Protein AF-A0AAW1Q8E4-F1 (afdb_monomer_lite)

Structure (mmCIF, N/CA/C/O backbone):
data_AF-A0AAW1Q8E4-F1
#
_entry.id   AF-A0AAW1Q8E4-F1
#
loop_
_atom_site.group_PDB
_atom_site.id
_atom_site.type_symbol
_atom_site.label_atom_id
_atom_site.label_alt_id
_atom_site.label_comp_id
_atom_site.label_asym_id
_atom_site.label_entity_id
_atom_site.label_seq_id
_atom_site.pdbx_PDB_ins_code
_atom_site.Cartn_x
_atom_site.Cartn_y
_atom_site.Cartn_z
_atom_site.occupancy
_atom_site.B_iso_or_equiv
_atom_site.auth_seq_id
_atom_site.auth_comp_id
_atom_site.auth_asym_id
_atom_site.auth_atom_id
_atom_site.pdbx_PDB_model_num
ATOM 1 N N . MET A 1 1 ? 17.874 9.987 -33.930 1.00 49.97 1 MET A N 1
ATOM 2 C CA . MET A 1 1 ? 18.501 8.706 -33.525 1.00 49.97 1 MET A CA 1
ATOM 3 C C . MET A 1 1 ? 17.747 7.969 -32.407 1.00 49.97 1 MET A C 1
ATOM 5 O O . MET A 1 1 ? 18.091 6.835 -32.131 1.00 49.97 1 MET A O 1
ATOM 9 N N . THR A 1 2 ? 16.708 8.539 -31.783 1.00 54.56 2 THR A N 1
ATOM 10 C CA . THR A 1 2 ? 15.906 7.876 -30.729 1.00 54.56 2 THR A CA 1
ATOM 11 C C . THR A 1 2 ? 14.817 6.932 -31.257 1.00 54.56 2 THR A C 1
ATOM 13 O O . THR A 1 2 ? 14.534 5.929 -30.612 1.00 54.56 2 THR A O 1
ATOM 16 N N . ALA A 1 3 ? 14.254 7.206 -32.441 1.00 58.75 3 ALA A N 1
ATOM 17 C CA . ALA A 1 3 ? 13.193 6.387 -33.045 1.00 58.75 3 ALA A CA 1
ATOM 18 C C . ALA A 1 3 ? 13.637 4.945 -33.375 1.00 58.75 3 ALA A C 1
ATOM 20 O O . ALA A 1 3 ? 12.853 4.012 -33.237 1.00 58.75 3 ALA A O 1
ATOM 21 N N . ASP A 1 4 ? 14.908 4.767 -33.738 1.00 76.44 4 ASP A N 1
ATOM 22 C CA . ASP A 1 4 ? 15.492 3.470 -34.103 1.00 76.44 4 ASP A CA 1
ATOM 23 C C . ASP A 1 4 ? 15.618 2.539 -32.879 1.00 76.44 4 ASP A C 1
ATOM 25 O O . ASP A 1 4 ? 15.280 1.358 -32.919 1.00 76.44 4 ASP A O 1
ATOM 29 N N . LEU A 1 5 ? 15.984 3.104 -31.720 1.00 70.00 5 LEU A N 1
ATOM 30 C CA . LEU A 1 5 ? 16.129 2.353 -30.470 1.00 70.00 5 LEU A CA 1
ATOM 31 C C . LEU A 1 5 ? 14.780 1.874 -29.906 1.00 70.00 5 LEU A C 1
ATOM 33 O O . LEU A 1 5 ? 14.696 0.796 -29.321 1.00 70.00 5 LEU A O 1
ATOM 37 N N . GLU A 1 6 ? 13.723 2.677 -30.045 1.00 73.81 6 GLU A N 1
ATOM 38 C CA . GLU A 1 6 ? 12.373 2.275 -29.633 1.00 73.81 6 GLU A CA 1
ATOM 39 C C . GLU A 1 6 ? 11.805 1.178 -30.531 1.00 73.81 6 GLU A C 1
ATOM 41 O O . GLU A 1 6 ? 11.141 0.267 -30.035 1.00 73.81 6 GLU A O 1
ATOM 46 N N . GLN A 1 7 ? 12.092 1.237 -31.832 1.00 81.06 7 GLN A N 1
ATOM 47 C CA . GLN A 1 7 ? 11.681 0.207 -32.775 1.00 81.06 7 GLN A CA 1
ATOM 48 C C . GLN A 1 7 ? 12.380 -1.128 -32.482 1.00 81.06 7 GLN A C 1
ATOM 50 O O . GLN A 1 7 ? 11.700 -2.139 -32.309 1.00 81.06 7 GLN A O 1
ATOM 55 N N . LEU A 1 8 ? 13.700 -1.109 -32.277 1.00 80.94 8 LEU A N 1
ATOM 56 C CA . LEU A 1 8 ? 14.484 -2.277 -31.855 1.00 80.94 8 LEU A CA 1
ATOM 57 C C . LEU A 1 8 ? 13.964 -2.902 -30.550 1.00 80.94 8 LEU A C 1
ATOM 59 O O . LEU A 1 8 ? 13.890 -4.124 -30.431 1.00 80.94 8 LEU A O 1
ATOM 63 N N . LYS A 1 9 ? 13.555 -2.081 -29.571 1.00 76.81 9 LYS A N 1
ATOM 64 C CA . LYS A 1 9 ? 12.947 -2.574 -28.323 1.00 76.81 9 LYS A CA 1
ATOM 65 C C . LYS A 1 9 ? 11.616 -3.282 -28.567 1.00 76.81 9 LYS A C 1
ATOM 67 O O . LYS A 1 9 ? 11.407 -4.354 -28.006 1.00 76.81 9 LYS A O 1
ATOM 72 N N . ARG A 1 10 ? 10.736 -2.716 -29.402 1.00 78.25 10 ARG A N 1
ATOM 73 C CA . ARG A 1 10 ? 9.435 -3.328 -29.731 1.00 78.25 10 ARG A CA 1
ATOM 74 C C . ARG A 1 10 ? 9.599 -4.636 -30.499 1.00 78.25 10 ARG A C 1
ATOM 76 O O . ARG A 1 10 ? 8.866 -5.582 -30.232 1.00 78.25 10 ARG A O 1
ATOM 83 N N . GLU A 1 11 ? 10.547 -4.700 -31.427 1.00 79.62 11 GLU A N 1
ATOM 84 C CA . GLU A 1 11 ? 10.828 -5.909 -32.209 1.00 79.62 11 GLU A CA 1
ATOM 85 C C . GLU A 1 11 ? 11.391 -7.028 -31.323 1.00 79.62 11 GLU A C 1
ATOM 87 O O . GLU A 1 11 ? 10.867 -8.143 -31.340 1.00 79.62 11 GLU A O 1
ATOM 92 N N . ALA A 1 12 ? 12.361 -6.712 -30.458 1.00 76.88 12 ALA A N 1
ATOM 93 C CA . ALA A 1 12 ? 12.883 -7.659 -29.473 1.00 76.88 12 ALA A CA 1
ATOM 94 C C . ALA A 1 12 ? 11.799 -8.125 -28.481 1.00 76.88 12 ALA A C 1
ATOM 96 O O . ALA A 1 12 ? 11.740 -9.301 -28.119 1.00 76.88 12 ALA A O 1
ATOM 97 N N . GLU A 1 13 ? 10.906 -7.225 -28.058 1.00 73.50 13 GLU A N 1
ATOM 98 C CA . GLU A 1 13 ? 9.781 -7.571 -27.188 1.00 73.50 13 GLU A CA 1
ATOM 99 C C . GLU A 1 13 ? 8.779 -8.504 -27.884 1.00 73.50 13 GLU A C 1
ATOM 101 O O . GLU A 1 13 ? 8.325 -9.481 -27.285 1.00 73.50 13 GLU A O 1
ATOM 106 N N . GLN A 1 14 ? 8.449 -8.244 -29.151 1.00 78.06 14 GLN A N 1
ATOM 107 C CA . GLN A 1 14 ? 7.583 -9.120 -29.941 1.00 78.06 14 GLN A CA 1
ATOM 108 C C . GLN A 1 14 ? 8.203 -10.502 -30.137 1.00 78.06 14 GLN A C 1
ATOM 110 O O . GLN A 1 14 ? 7.491 -11.500 -30.039 1.00 78.06 14 GLN A O 1
ATOM 115 N N . GLU A 1 15 ? 9.510 -10.575 -30.377 1.00 76.06 15 GLU A N 1
ATOM 116 C CA . GLU A 1 15 ? 10.227 -11.838 -30.528 1.00 76.06 15 GLU A CA 1
ATOM 117 C C . GLU A 1 15 ? 10.250 -12.646 -29.224 1.00 76.06 15 GLU A C 1
ATOM 119 O O . GLU A 1 15 ? 9.978 -13.844 -29.239 1.00 76.06 15 GLU A O 1
ATOM 124 N N . MET A 1 16 ? 10.449 -11.983 -28.082 1.00 69.00 16 MET A N 1
ATOM 125 C CA . MET A 1 16 ? 10.405 -12.596 -26.747 1.00 69.00 16 MET A CA 1
ATOM 126 C C . MET A 1 16 ? 8.991 -12.999 -26.298 1.00 69.00 16 MET A C 1
ATOM 128 O O . MET A 1 16 ? 8.838 -13.879 -25.449 1.00 69.00 16 MET A O 1
ATOM 132 N N . ARG A 1 17 ? 7.946 -12.367 -26.851 1.00 68.00 17 ARG A N 1
ATOM 133 C CA . ARG A 1 17 ? 6.537 -12.738 -26.632 1.00 68.00 17 ARG A CA 1
ATOM 134 C C . ARG A 1 17 ? 6.078 -13.914 -27.494 1.00 68.00 17 ARG A C 1
ATOM 136 O O . ARG A 1 17 ? 4.970 -14.400 -27.267 1.00 68.00 17 ARG A O 1
ATOM 143 N N . ARG A 1 18 ? 6.872 -14.364 -28.473 1.00 63.25 18 ARG A N 1
ATOM 144 C CA . ARG A 1 18 ? 6.521 -15.546 -29.270 1.00 63.25 18 ARG A CA 1
ATOM 145 C C . ARG A 1 18 ? 6.464 -16.773 -28.368 1.00 63.25 18 ARG A C 1
ATOM 147 O O . ARG A 1 18 ? 7.319 -16.972 -27.505 1.00 63.25 18 ARG A O 1
ATOM 154 N N . ASP A 1 19 ? 5.450 -17.604 -28.590 1.00 58.62 19 ASP A N 1
ATOM 155 C CA . ASP A 1 19 ? 5.379 -18.905 -27.942 1.00 58.62 19 ASP A CA 1
ATOM 156 C C . ASP A 1 19 ? 6.631 -19.711 -28.296 1.00 58.62 19 ASP A C 1
ATOM 158 O O . ASP A 1 19 ? 7.096 -19.700 -29.440 1.00 58.62 19 ASP A O 1
ATOM 162 N N . ALA A 1 20 ? 7.194 -20.393 -27.295 1.00 53.81 20 ALA A N 1
ATOM 163 C CA . ALA A 1 20 ? 8.329 -21.269 -27.531 1.00 53.81 20 ALA A CA 1
ATOM 164 C C . ALA A 1 20 ? 7.942 -22.281 -28.624 1.00 53.81 20 ALA A C 1
ATOM 166 O O . ALA A 1 20 ? 6.844 -22.846 -28.544 1.00 53.81 20 ALA A O 1
ATOM 167 N N . PRO A 1 21 ? 8.805 -22.524 -29.628 1.00 56.25 21 PRO A N 1
ATOM 168 C CA . PRO A 1 21 ? 8.525 -23.531 -30.642 1.00 56.25 21 PRO A CA 1
ATOM 169 C C . PRO A 1 21 ? 8.199 -24.855 -29.944 1.00 56.25 21 PRO A C 1
ATOM 171 O O . PRO A 1 21 ? 8.864 -25.210 -28.965 1.00 56.25 21 PRO A O 1
ATOM 174 N N . GLU A 1 22 ? 7.151 -25.553 -30.402 1.00 53.94 22 GLU A N 1
ATOM 175 C CA . GLU A 1 22 ? 6.708 -26.834 -29.832 1.00 53.94 22 GLU A CA 1
ATOM 176 C C . GLU A 1 22 ? 7.795 -27.907 -30.040 1.00 53.94 22 GLU A C 1
ATOM 178 O O . GLU A 1 22 ? 7.749 -28.722 -30.952 1.00 53.94 22 GLU A O 1
ATOM 183 N N . LEU A 1 23 ? 8.814 -27.884 -29.181 1.00 53.12 23 LEU A N 1
ATOM 184 C CA . LEU A 1 23 ? 9.950 -28.808 -29.178 1.00 53.12 23 LEU A CA 1
ATOM 185 C C . LEU A 1 23 ? 9.619 -30.133 -28.479 1.00 53.12 23 LEU A C 1
ATOM 187 O O . LEU A 1 23 ? 10.398 -31.079 -28.552 1.00 53.12 23 LEU A O 1
ATOM 191 N N . TYR A 1 24 ? 8.468 -30.210 -27.805 1.00 49.16 24 TYR A N 1
ATOM 192 C CA . TYR A 1 24 ? 8.012 -31.401 -27.099 1.00 49.16 24 TYR A CA 1
ATOM 193 C C . TYR A 1 24 ? 6.547 -31.691 -27.433 1.00 49.16 24 TYR A C 1
ATOM 195 O O . TYR A 1 24 ? 5.734 -30.764 -27.443 1.00 49.16 24 TYR A O 1
ATOM 203 N N . PRO A 1 25 ? 6.178 -32.966 -27.654 1.00 53.00 25 PRO A N 1
ATOM 204 C CA . PRO A 1 25 ? 4.790 -33.341 -27.875 1.00 53.00 25 PRO A CA 1
ATOM 205 C C . PRO A 1 25 ? 3.938 -32.911 -26.678 1.00 53.00 25 PRO A C 1
ATOM 207 O O . PRO A 1 25 ? 4.298 -33.157 -25.520 1.00 53.00 25 PRO A O 1
ATOM 210 N N . ARG A 1 26 ? 2.800 -32.261 -26.958 1.00 56.84 26 ARG A N 1
ATOM 211 C CA . ARG A 1 26 ? 1.821 -31.871 -25.937 1.00 56.84 26 ARG A CA 1
ATOM 212 C C . ARG A 1 26 ? 1.530 -33.063 -25.025 1.00 56.84 26 ARG A C 1
ATOM 214 O O . ARG A 1 26 ? 1.295 -34.176 -25.502 1.00 56.84 26 ARG A O 1
ATOM 221 N N . LYS A 1 27 ? 1.511 -32.832 -23.704 1.00 48.00 27 LYS A N 1
ATOM 222 C CA . LYS A 1 27 ? 0.928 -33.799 -22.758 1.00 48.00 27 LYS A CA 1
ATOM 223 C C . LYS A 1 27 ? -0.440 -34.193 -23.305 1.00 48.00 27 LYS A C 1
ATOM 225 O O . LYS A 1 27 ? -1.217 -33.303 -23.646 1.00 48.00 27 LYS A O 1
ATOM 230 N N . ARG A 1 28 ? -0.679 -35.507 -23.422 1.00 51.53 28 ARG A N 1
ATOM 231 C CA . ARG A 1 28 ? -1.909 -36.064 -24.000 1.00 51.53 28 ARG A CA 1
ATOM 232 C C . ARG A 1 28 ? -3.113 -35.272 -23.481 1.00 51.53 28 ARG A C 1
ATOM 234 O O . ARG A 1 28 ? -3.179 -35.063 -22.264 1.00 51.53 28 ARG A O 1
ATOM 241 N N . PRO A 1 29 ? -4.011 -34.809 -24.370 1.00 45.81 29 PRO A N 1
ATOM 242 C CA . PRO A 1 29 ? -5.202 -34.100 -23.944 1.00 45.81 29 PRO A CA 1
ATOM 243 C C . PRO A 1 29 ? -5.913 -34.960 -22.906 1.00 45.81 29 PRO A C 1
ATOM 245 O O . PRO A 1 29 ? -6.043 -36.176 -23.068 1.00 45.81 29 PRO A O 1
ATOM 248 N N . ARG A 1 30 ? -6.291 -34.329 -21.794 1.00 48.62 30 ARG A N 1
ATOM 249 C CA . ARG A 1 30 ? -7.108 -34.978 -20.775 1.00 48.62 30 ARG A CA 1
ATOM 250 C C . ARG A 1 30 ? -8.376 -35.441 -21.496 1.00 48.62 30 ARG A C 1
ATOM 252 O O . ARG A 1 30 ? -9.052 -34.619 -22.099 1.00 48.62 30 ARG A O 1
ATOM 259 N N . THR A 1 31 ? -8.656 -36.740 -21.482 1.00 47.25 31 THR A N 1
ATOM 260 C CA . THR A 1 31 ? -9.779 -37.389 -22.188 1.00 47.25 31 THR A CA 1
ATOM 261 C C . THR A 1 31 ? -11.162 -36.984 -21.669 1.00 47.25 31 THR A C 1
ATOM 263 O O . THR A 1 31 ? -12.160 -37.553 -22.098 1.00 47.25 31 THR A O 1
ATOM 266 N N . ASP A 1 32 ? -11.232 -35.997 -20.778 1.00 55.88 32 ASP A N 1
ATOM 267 C CA . ASP A 1 32 ? -12.469 -35.500 -20.199 1.00 55.88 32 ASP A CA 1
ATOM 268 C C . ASP A 1 32 ? -12.999 -34.345 -21.075 1.00 55.88 32 ASP A C 1
ATOM 270 O O . ASP A 1 32 ? -12.411 -33.257 -21.069 1.00 55.88 32 ASP A O 1
ATOM 274 N N . PRO A 1 33 ? -14.098 -34.534 -21.832 1.00 51.59 33 PRO A N 1
ATOM 275 C CA . PRO A 1 33 ? -14.650 -33.504 -22.722 1.00 51.59 33 PRO A CA 1
ATOM 276 C C . PRO A 1 33 ? -15.070 -32.222 -21.978 1.00 51.59 33 PRO A C 1
ATOM 278 O O . PRO A 1 33 ? -15.040 -31.133 -22.547 1.00 51.59 33 PRO A O 1
ATOM 281 N N . GLU A 1 34 ? -15.365 -32.326 -20.682 1.00 47.81 34 GLU A N 1
ATOM 282 C CA . GLU A 1 34 ? -15.675 -31.199 -19.792 1.00 47.81 34 GLU A CA 1
ATOM 283 C C . GLU A 1 34 ? -14.438 -30.331 -19.466 1.00 47.81 34 GLU A C 1
ATOM 285 O O . GLU A 1 34 ? -14.539 -29.116 -19.296 1.00 47.81 34 GLU A O 1
ATOM 290 N N . ALA A 1 35 ? -13.237 -30.926 -19.439 1.00 44.66 35 ALA A N 1
ATOM 291 C CA . ALA A 1 35 ? -11.983 -30.217 -19.168 1.00 44.66 35 ALA A CA 1
ATOM 292 C C . ALA A 1 35 ? -11.443 -29.467 -20.399 1.00 44.66 35 ALA A C 1
ATOM 294 O O . ALA A 1 35 ? -10.771 -28.446 -20.243 1.00 44.66 35 ALA A O 1
ATOM 295 N N . ALA A 1 36 ? -11.745 -29.958 -21.606 1.00 45.72 36 ALA A N 1
ATOM 296 C CA . ALA A 1 36 ? -11.347 -29.337 -22.869 1.00 45.72 36 ALA A CA 1
ATOM 297 C C . ALA A 1 36 ? -12.173 -28.076 -23.186 1.00 45.72 36 ALA A C 1
ATOM 299 O O . ALA A 1 36 ? -11.615 -27.075 -23.629 1.00 45.72 36 ALA A O 1
ATOM 300 N N . ALA A 1 37 ? -13.475 -28.072 -22.876 1.00 45.62 37 ALA A N 1
ATOM 301 C CA . ALA A 1 37 ? -14.337 -26.898 -23.058 1.00 45.62 37 ALA A CA 1
ATOM 302 C C . ALA A 1 37 ? -13.951 -25.719 -22.137 1.00 45.62 37 ALA A C 1
ATOM 304 O O . ALA A 1 37 ? -14.092 -24.556 -22.507 1.00 45.62 37 ALA A O 1
ATOM 305 N N . HIS A 1 38 ? -13.390 -26.006 -20.958 1.00 46.16 38 HIS A N 1
ATOM 306 C CA . HIS A 1 38 ? -12.895 -24.992 -20.022 1.00 46.16 38 HIS A CA 1
ATOM 307 C C . HIS A 1 38 ? -11.501 -24.440 -20.357 1.00 46.16 38 HIS A C 1
ATOM 309 O O . HIS A 1 38 ? -11.032 -23.528 -19.669 1.00 46.16 38 HIS A O 1
ATOM 315 N N . GLU A 1 39 ? -10.804 -24.963 -21.374 1.00 47.97 39 GLU A N 1
ATOM 316 C CA . GLU A 1 39 ? -9.497 -24.430 -21.763 1.00 47.97 39 GLU A CA 1
ATOM 317 C C . GLU A 1 39 ? -9.584 -23.083 -22.498 1.00 47.97 39 GLU A C 1
ATOM 319 O O . GLU A 1 39 ? -8.660 -22.271 -22.366 1.00 47.97 39 GLU A O 1
ATOM 324 N N . ASP A 1 40 ? -10.682 -22.843 -23.217 1.00 47.34 40 ASP A N 1
ATOM 325 C CA . ASP A 1 40 ? -10.831 -21.750 -24.189 1.00 47.34 40 ASP A CA 1
ATOM 326 C C . ASP A 1 40 ? -11.363 -20.442 -23.564 1.00 47.34 40 ASP A C 1
ATOM 328 O O . ASP A 1 40 ? -11.087 -19.343 -24.034 1.00 47.34 40 ASP A O 1
ATOM 332 N N . THR A 1 41 ? -12.031 -20.522 -22.408 1.00 51.56 41 THR A N 1
ATOM 333 C CA . THR A 1 41 ? -12.493 -19.347 -21.638 1.00 51.56 41 THR A CA 1
ATOM 334 C C . THR A 1 41 ? -11.455 -18.816 -20.644 1.00 51.56 41 THR A C 1
ATOM 336 O O . THR A 1 41 ? -11.770 -17.980 -19.794 1.00 51.56 41 THR A O 1
ATOM 339 N N . ARG A 1 42 ? -10.218 -19.332 -20.663 1.00 54.88 42 ARG A N 1
ATOM 340 C CA . ARG A 1 42 ? -9.191 -18.950 -19.681 1.00 54.88 42 ARG A CA 1
ATOM 341 C C . ARG A 1 42 ? -8.588 -17.593 -20.050 1.00 54.88 42 ARG A C 1
ATOM 343 O O . ARG A 1 42 ? -8.136 -17.433 -21.183 1.00 54.88 42 ARG A O 1
ATOM 350 N N . PRO A 1 43 ? -8.495 -16.634 -19.109 1.00 57.59 43 PRO A N 1
ATOM 351 C CA . PRO A 1 43 ? -7.790 -15.387 -19.371 1.00 57.59 43 PRO A CA 1
ATOM 352 C C . PRO A 1 43 ? -6.337 -15.700 -19.747 1.00 57.59 43 PRO A C 1
ATOM 354 O O . PRO A 1 43 ? -5.621 -16.375 -18.999 1.00 57.59 43 PRO A O 1
ATOM 357 N N . LYS A 1 44 ? -5.915 -15.241 -20.931 1.00 61.53 44 LYS A N 1
ATOM 358 C CA . LYS A 1 44 ? -4.528 -15.344 -21.394 1.00 61.53 44 LYS A CA 1
ATOM 359 C C . LYS A 1 44 ? -3.672 -14.423 -20.530 1.00 61.53 44 LYS A C 1
ATOM 361 O O . LYS A 1 44 ? -3.666 -13.212 -20.717 1.00 61.53 44 LYS A O 1
ATOM 366 N N . VAL A 1 45 ? -2.984 -14.998 -19.551 1.00 63.22 45 VAL A N 1
ATOM 367 C CA . VAL A 1 45 ? -2.037 -14.268 -18.703 1.00 63.22 45 VAL A CA 1
ATOM 368 C C . VAL A 1 45 ? -0.705 -14.211 -19.442 1.00 63.22 45 VAL A C 1
ATOM 370 O O . VAL A 1 45 ? -0.072 -15.249 -19.639 1.00 63.22 45 VAL A O 1
ATOM 373 N N . GLY A 1 46 ? -0.287 -13.015 -19.863 1.00 65.25 46 GLY A N 1
ATOM 374 C CA . GLY A 1 46 ? 1.057 -12.801 -20.396 1.00 65.25 46 GLY A CA 1
ATOM 375 C C . GLY A 1 46 ? 2.103 -13.208 -19.358 1.00 65.25 46 GLY A C 1
ATOM 376 O O . GLY A 1 46 ? 1.973 -12.883 -18.180 1.00 65.25 46 GLY A O 1
ATOM 377 N N . ARG A 1 47 ? 3.125 -13.963 -19.774 1.00 63.97 47 ARG A N 1
ATOM 378 C CA . ARG A 1 47 ? 4.153 -14.468 -18.849 1.00 63.97 47 ARG A CA 1
ATOM 379 C C . ARG A 1 47 ? 5.071 -13.358 -18.330 1.00 63.97 47 ARG A C 1
ATOM 381 O O . ARG A 1 47 ? 5.537 -13.443 -17.197 1.00 63.97 47 ARG A O 1
ATOM 388 N N . PHE A 1 48 ? 5.320 -12.346 -19.157 1.00 68.19 48 PHE A N 1
ATOM 389 C CA . PHE A 1 48 ? 6.179 -11.207 -18.854 1.00 68.19 48 PHE A CA 1
ATOM 390 C C . PHE A 1 48 ? 5.518 -9.914 -19.332 1.00 68.19 48 PHE A C 1
ATOM 392 O O . PHE A 1 48 ? 4.960 -9.871 -20.428 1.00 68.19 48 PHE A O 1
ATOM 399 N N . GLU A 1 49 ? 5.613 -8.872 -18.511 1.00 75.44 49 GLU A N 1
ATOM 400 C CA . GLU A 1 49 ? 5.191 -7.511 -18.834 1.00 75.44 49 GLU A CA 1
ATOM 401 C C . GLU A 1 49 ? 6.430 -6.615 -18.786 1.00 75.44 49 GLU A C 1
ATOM 403 O O . GLU A 1 49 ? 6.923 -6.265 -17.713 1.00 75.44 49 GLU A O 1
ATOM 408 N N . TYR A 1 50 ? 6.996 -6.319 -19.956 1.00 78.31 50 TYR A N 1
ATOM 409 C CA . TYR A 1 50 ? 8.266 -5.593 -20.060 1.00 78.31 50 TYR A CA 1
ATOM 410 C C . TYR A 1 50 ? 8.116 -4.095 -19.773 1.00 78.31 50 TYR A C 1
ATOM 412 O O . TYR A 1 50 ? 9.064 -3.472 -19.297 1.00 78.31 50 TYR A O 1
ATOM 420 N N . ASP A 1 51 ? 6.909 -3.553 -19.944 1.00 84.38 51 ASP A N 1
ATOM 421 C CA . ASP A 1 51 ? 6.555 -2.178 -19.579 1.00 84.38 51 ASP A CA 1
ATOM 422 C C . ASP A 1 51 ? 6.267 -1.996 -18.079 1.00 84.38 51 ASP A C 1
ATOM 424 O O . ASP A 1 51 ? 6.023 -0.874 -17.625 1.00 84.38 51 ASP A O 1
ATOM 428 N N . ALA A 1 52 ? 6.332 -3.071 -17.282 1.00 85.25 52 ALA A N 1
ATOM 429 C CA . ALA A 1 52 ? 6.036 -3.022 -15.853 1.00 85.25 52 ALA A CA 1
ATOM 430 C C . ALA A 1 52 ? 6.827 -1.936 -15.095 1.00 85.25 52 ALA A C 1
ATOM 432 O O . ALA A 1 52 ? 6.208 -1.236 -14.297 1.00 85.25 52 ALA A O 1
ATOM 433 N N . PRO A 1 53 ? 8.141 -1.709 -15.322 1.00 89.69 53 PRO A N 1
ATOM 434 C CA . PRO A 1 53 ? 8.858 -0.627 -14.643 1.00 89.69 53 PRO A CA 1
ATOM 435 C C . PRO A 1 53 ? 8.235 0.749 -14.907 1.00 89.69 53 PRO A C 1
ATOM 437 O O . PRO A 1 53 ? 8.002 1.500 -13.965 1.00 89.69 53 PRO A O 1
ATOM 440 N N . THR A 1 54 ? 7.895 1.041 -16.165 1.00 89.19 54 THR A N 1
ATOM 441 C CA . THR A 1 54 ? 7.275 2.310 -16.564 1.00 89.19 54 THR A CA 1
ATOM 442 C C . THR A 1 54 ? 5.893 2.472 -15.932 1.00 89.19 54 THR A C 1
ATOM 444 O O . THR A 1 54 ? 5.589 3.526 -15.375 1.00 89.19 54 THR A O 1
ATOM 447 N N . ALA A 1 55 ? 5.070 1.421 -15.947 1.00 90.38 55 ALA A N 1
ATOM 448 C CA . ALA A 1 55 ? 3.750 1.442 -15.316 1.00 90.38 55 ALA A CA 1
ATOM 449 C C . ALA A 1 55 ? 3.843 1.665 -13.793 1.00 90.38 55 ALA A C 1
ATOM 451 O O . ALA A 1 55 ? 3.060 2.416 -13.205 1.00 90.38 55 ALA A O 1
ATOM 452 N N . LEU A 1 56 ? 4.832 1.053 -13.137 1.00 92.31 56 LEU A N 1
ATOM 453 C CA . LEU A 1 56 ? 5.049 1.203 -11.699 1.00 92.31 56 LEU A CA 1
ATOM 454 C C . LEU A 1 56 ? 5.517 2.612 -11.314 1.00 92.31 56 LEU A C 1
ATOM 456 O O . LEU A 1 56 ? 5.147 3.102 -10.245 1.00 92.31 56 LEU A O 1
ATOM 460 N N . GLU A 1 57 ? 6.288 3.284 -12.167 1.00 91.25 57 GLU A N 1
ATOM 461 C CA . GLU A 1 57 ? 6.658 4.695 -11.973 1.00 91.25 57 GLU A CA 1
ATOM 462 C C . GLU A 1 57 ? 5.471 5.638 -12.081 1.00 91.25 57 GLU A C 1
ATOM 464 O O . GLU A 1 57 ? 5.404 6.619 -11.347 1.00 91.25 57 GLU A O 1
ATOM 469 N N . GLN A 1 58 ? 4.540 5.334 -12.983 1.00 90.81 58 GLN A N 1
ATOM 470 C CA . GLN A 1 58 ? 3.364 6.162 -13.247 1.00 90.81 58 GLN A CA 1
ATOM 471 C C . GLN A 1 58 ? 2.299 6.078 -12.144 1.00 90.81 58 GLN A C 1
ATOM 473 O O . GLN A 1 58 ? 1.353 6.861 -12.159 1.00 90.81 58 GLN A O 1
ATOM 478 N N . GLY A 1 59 ? 2.451 5.169 -11.176 1.00 91.88 59 GLY A N 1
ATOM 479 C CA . GLY A 1 59 ? 1.499 4.997 -10.082 1.00 91.88 59 GLY A CA 1
ATOM 480 C C . GLY A 1 59 ? 0.348 4.072 -10.454 1.00 91.88 59 GLY A C 1
ATOM 481 O O . GLY A 1 59 ? -0.780 4.503 -10.675 1.00 91.88 59 GLY A O 1
ATOM 482 N N . THR A 1 60 ? 0.631 2.772 -10.481 1.00 91.94 60 THR A N 1
ATOM 483 C CA . THR A 1 60 ? -0.351 1.736 -10.806 1.00 91.94 60 THR A CA 1
ATOM 484 C C . THR A 1 60 ? -1.106 1.266 -9.560 1.00 91.94 60 THR A C 1
ATOM 486 O O . THR A 1 60 ? -0.540 1.140 -8.473 1.00 91.94 60 THR A O 1
ATOM 489 N N . GLN A 1 61 ? -2.394 0.961 -9.733 1.00 92.06 61 GLN A N 1
A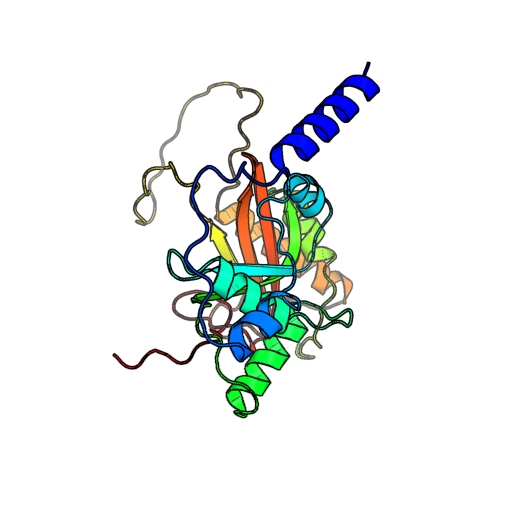TOM 490 C CA . GLN A 1 61 ? -3.218 0.259 -8.749 1.00 92.06 61 GLN A CA 1
ATOM 491 C C . GLN A 1 61 ? -3.269 -1.236 -9.049 1.00 92.06 61 GLN A C 1
ATOM 493 O O . GLN A 1 61 ? -3.339 -1.643 -10.207 1.00 92.06 61 GLN A O 1
ATOM 498 N N . GLY A 1 62 ? -3.289 -2.070 -8.012 1.00 91.44 62 GLY A N 1
ATOM 499 C CA . GLY A 1 62 ? -3.387 -3.513 -8.208 1.00 91.44 62 GLY A CA 1
ATOM 500 C C . GLY A 1 62 ? -3.184 -4.317 -6.937 1.00 91.44 62 GLY A C 1
ATOM 501 O O . GLY A 1 62 ? -3.543 -3.889 -5.843 1.00 91.44 62 GLY A O 1
ATOM 502 N N . PHE A 1 63 ? -2.604 -5.507 -7.079 1.00 91.12 63 PHE A N 1
ATOM 503 C CA . PHE A 1 63 ? -2.362 -6.414 -5.963 1.00 91.12 63 PHE A CA 1
ATOM 504 C C . PHE A 1 63 ? -0.954 -6.988 -6.033 1.00 91.12 63 PHE A C 1
ATOM 506 O O . PHE A 1 63 ? -0.523 -7.476 -7.074 1.00 91.12 63 PHE A O 1
ATOM 513 N N . VAL A 1 64 ? -0.264 -7.010 -4.895 1.00 90.88 64 VAL A N 1
ATOM 514 C CA . VAL A 1 64 ? 0.957 -7.801 -4.727 1.00 90.88 64 VAL A CA 1
ATOM 515 C C . VAL A 1 64 ? 0.590 -9.086 -3.996 1.00 90.88 64 VAL A C 1
ATOM 517 O O . VAL A 1 64 ? 0.125 -9.061 -2.856 1.00 90.88 64 VAL A O 1
ATOM 520 N N . ILE A 1 65 ? 0.805 -10.220 -4.657 1.00 88.69 65 ILE A N 1
ATOM 521 C CA . ILE A 1 65 ? 0.412 -11.543 -4.164 1.00 88.69 65 ILE A CA 1
ATOM 522 C C . ILE A 1 65 ? 1.668 -12.362 -3.872 1.00 88.69 65 ILE A C 1
ATOM 524 O O . ILE A 1 65 ? 2.658 -12.304 -4.602 1.00 88.69 65 ILE A O 1
ATOM 528 N N . THR A 1 66 ? 1.649 -13.121 -2.781 1.00 87.69 66 THR A N 1
ATOM 529 C CA . THR A 1 66 ? 2.618 -14.195 -2.537 1.00 87.69 66 THR A CA 1
ATOM 530 C C . THR A 1 66 ? 1.885 -15.525 -2.498 1.00 87.69 66 THR A C 1
ATOM 532 O O . THR A 1 66 ? 0.781 -15.609 -1.962 1.00 87.69 66 THR A O 1
ATOM 535 N N . CYS A 1 67 ? 2.492 -16.562 -3.063 1.00 85.81 67 CYS A N 1
ATOM 536 C CA . CYS A 1 67 ? 1.934 -17.906 -3.162 1.00 85.81 67 CYS A CA 1
ATOM 537 C C . CYS A 1 67 ? 3.009 -18.954 -2.853 1.00 85.81 67 CYS A C 1
ATOM 539 O O . CYS A 1 67 ? 4.197 -18.630 -2.802 1.00 85.81 67 CYS A O 1
ATOM 541 N N . ASP A 1 68 ? 2.581 -20.198 -2.629 1.00 83.62 68 ASP A N 1
ATOM 542 C CA . ASP A 1 68 ? 3.497 -21.334 -2.501 1.00 83.62 68 ASP A CA 1
ATOM 543 C C . ASP A 1 68 ? 4.289 -21.539 -3.806 1.00 83.62 68 ASP A C 1
ATOM 545 O O . ASP A 1 68 ? 3.806 -21.244 -4.901 1.00 83.62 68 ASP A O 1
ATOM 549 N N . PHE A 1 69 ? 5.504 -22.081 -3.695 1.00 79.56 69 PHE A N 1
ATOM 550 C CA . PHE A 1 69 ? 6.350 -22.383 -4.853 1.00 79.56 69 PHE A CA 1
ATOM 551 C C . PHE A 1 69 ? 5.596 -23.232 -5.892 1.00 79.56 69 PHE A C 1
ATOM 553 O O . PHE A 1 69 ? 4.946 -24.218 -5.530 1.00 79.56 69 PHE A O 1
ATOM 560 N N . ARG A 1 70 ? 5.698 -22.869 -7.182 1.00 82.56 70 ARG A N 1
ATOM 561 C CA . ARG A 1 70 ? 4.994 -23.510 -8.314 1.00 82.56 70 ARG A CA 1
ATOM 562 C C . ARG A 1 70 ? 3.472 -23.335 -8.309 1.00 82.56 70 ARG A C 1
ATOM 564 O O . ARG A 1 70 ? 2.762 -24.080 -8.991 1.00 82.56 70 ARG A O 1
ATOM 571 N N . ARG A 1 71 ? 2.936 -22.382 -7.540 1.00 85.31 71 ARG A N 1
ATOM 572 C CA . ARG A 1 71 ? 1.505 -22.026 -7.546 1.00 85.31 71 ARG A CA 1
ATOM 573 C C . ARG A 1 71 ? 1.228 -20.671 -8.187 1.00 85.31 71 ARG A C 1
ATOM 575 O O . ARG A 1 71 ? 0.086 -20.228 -8.137 1.00 85.31 71 ARG A O 1
ATOM 582 N N . GLU A 1 72 ? 2.205 -20.059 -8.851 1.00 83.88 72 GLU A N 1
ATOM 583 C CA . GLU A 1 72 ? 2.117 -18.703 -9.405 1.00 83.88 72 GLU A CA 1
ATOM 584 C C . GLU A 1 72 ? 0.924 -18.584 -10.358 1.00 83.88 72 GLU A C 1
ATOM 586 O O . GLU A 1 72 ? 0.050 -17.752 -10.157 1.00 83.88 72 GLU A O 1
ATOM 591 N N . MET A 1 73 ? 0.796 -19.509 -11.314 1.00 83.12 73 MET A N 1
ATOM 592 C CA . MET A 1 73 ? -0.330 -19.517 -12.257 1.00 83.12 73 MET A CA 1
ATOM 593 C C . MET A 1 73 ? -1.685 -19.763 -11.583 1.00 83.12 73 MET A C 1
ATOM 595 O O . MET A 1 73 ? -2.701 -19.247 -12.042 1.00 83.12 73 MET A O 1
ATOM 599 N N . SER A 1 74 ? -1.722 -20.562 -10.512 1.00 86.44 74 SER A N 1
ATOM 600 C CA . SER A 1 74 ? -2.971 -20.831 -9.782 1.00 86.44 74 SER A CA 1
ATOM 601 C C . SER A 1 74 ? -3.400 -19.606 -8.980 1.00 86.44 74 SER A C 1
ATOM 603 O O . SER A 1 74 ? -4.565 -19.223 -9.027 1.00 86.44 74 SER A O 1
ATOM 605 N N . ALA A 1 75 ? -2.445 -18.943 -8.327 1.00 85.56 75 ALA A N 1
ATOM 606 C CA . ALA A 1 75 ? -2.675 -17.692 -7.627 1.00 85.56 75 ALA A CA 1
ATOM 607 C C . ALA A 1 75 ? -3.094 -16.579 -8.599 1.00 85.56 75 ALA A C 1
ATOM 609 O O . ALA A 1 75 ? -4.098 -15.913 -8.374 1.00 85.56 75 ALA A O 1
ATOM 610 N N . THR A 1 76 ? -2.418 -16.412 -9.735 1.00 84.56 76 THR A N 1
ATOM 611 C CA . THR A 1 76 ? -2.812 -15.389 -10.713 1.00 84.56 76 THR A CA 1
ATOM 612 C C . THR A 1 76 ? -4.228 -15.621 -11.241 1.00 84.56 76 THR A C 1
ATOM 614 O O . THR A 1 76 ? -4.999 -14.675 -11.369 1.00 84.56 76 THR A O 1
ATOM 617 N N . ARG A 1 77 ? -4.623 -16.878 -11.478 1.00 83.12 77 ARG A N 1
ATOM 618 C CA . ARG A 1 77 ? -5.999 -17.212 -11.884 1.00 83.12 77 ARG A CA 1
ATOM 619 C C . ARG A 1 77 ? -7.023 -16.889 -10.803 1.00 83.12 77 ARG A C 1
ATOM 621 O O . ARG A 1 77 ? -8.045 -16.283 -11.116 1.00 83.12 77 ARG A O 1
ATOM 628 N N . GLU A 1 78 ? -6.750 -17.260 -9.551 1.00 85.06 78 GLU A N 1
ATOM 629 C CA . GLU A 1 78 ? -7.602 -16.864 -8.427 1.00 85.06 78 GLU A CA 1
ATOM 630 C C . GLU A 1 78 ? -7.717 -15.338 -8.367 1.00 85.06 78 GLU A C 1
ATOM 632 O O . GLU A 1 78 ? -8.827 -14.825 -8.338 1.00 85.06 78 GLU A O 1
ATOM 637 N N . ALA A 1 79 ? -6.612 -14.601 -8.472 1.00 83.56 79 ALA A N 1
ATOM 638 C CA . ALA A 1 79 ? -6.608 -13.141 -8.419 1.00 83.56 79 ALA A CA 1
ATOM 639 C C . ALA A 1 79 ? -7.466 -12.501 -9.512 1.00 83.56 79 ALA A C 1
ATOM 641 O O . ALA A 1 79 ? -8.299 -11.649 -9.215 1.00 83.56 79 ALA A O 1
ATOM 642 N N . ILE A 1 80 ? -7.312 -12.952 -10.758 1.00 82.00 80 ILE A N 1
ATOM 643 C CA . ILE A 1 80 ? -8.093 -12.447 -11.891 1.00 82.00 80 ILE A CA 1
ATOM 644 C C . ILE A 1 80 ? -9.582 -12.749 -11.698 1.00 82.00 80 ILE A C 1
ATOM 646 O O . ILE A 1 80 ? -10.409 -11.889 -11.975 1.00 82.00 80 ILE A O 1
ATOM 650 N N . SER A 1 81 ? -9.934 -13.919 -11.152 1.00 81.00 81 SER A N 1
ATOM 651 C CA . SER A 1 81 ? -11.335 -14.242 -10.837 1.00 81.00 81 SER A CA 1
ATOM 652 C C . SER A 1 81 ? -11.942 -13.342 -9.753 1.00 81.00 81 SER A C 1
ATOM 654 O O . SER A 1 81 ? -13.160 -13.195 -9.696 1.00 81.00 81 SER A O 1
ATOM 656 N N . GLN A 1 82 ? -11.103 -12.750 -8.894 1.00 76.69 82 GLN A N 1
ATOM 657 C CA . GLN A 1 82 ? -11.522 -11.820 -7.844 1.00 76.69 82 GLN A CA 1
ATOM 658 C C . GLN A 1 82 ? -11.507 -10.356 -8.290 1.00 76.69 82 GLN A C 1
ATOM 660 O O . GLN A 1 82 ? -12.135 -9.520 -7.640 1.00 76.69 82 GLN A O 1
ATOM 665 N N . ALA A 1 83 ? -10.780 -10.027 -9.361 1.00 66.69 83 ALA A N 1
ATOM 666 C CA . ALA A 1 83 ? -10.698 -8.670 -9.873 1.00 66.69 83 ALA A CA 1
ATOM 667 C C . ALA A 1 83 ? -12.075 -8.268 -10.434 1.00 66.69 83 ALA A C 1
ATOM 669 O O . ALA A 1 83 ? -12.551 -8.873 -11.398 1.00 66.69 83 ALA A O 1
ATOM 670 N N . PRO A 1 84 ? -12.765 -7.277 -9.847 1.00 57.62 84 PRO A N 1
ATOM 671 C CA . PRO A 1 84 ? -14.062 -6.874 -10.358 1.00 57.62 84 PRO A CA 1
ATOM 672 C C . PRO A 1 84 ? -13.894 -6.250 -11.746 1.00 57.62 84 PRO A C 1
ATOM 674 O O . PRO A 1 84 ? -13.052 -5.380 -11.939 1.00 57.62 84 PRO A O 1
ATOM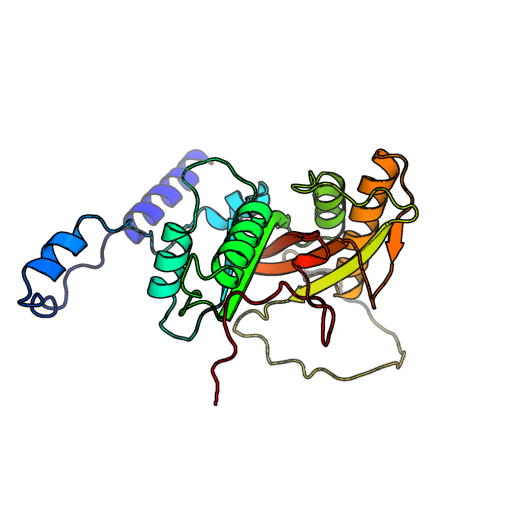 677 N N . GLY A 1 85 ? -14.780 -6.583 -12.688 1.00 57.00 85 GLY A N 1
ATOM 678 C CA . GLY A 1 85 ? -14.890 -5.876 -13.975 1.00 57.00 85 GLY A CA 1
ATOM 679 C C . GLY A 1 85 ? -15.340 -4.408 -13.856 1.00 57.00 85 GLY A C 1
ATOM 680 O O . GLY A 1 85 ? -15.608 -3.759 -14.861 1.00 57.00 85 GLY A O 1
ATOM 681 N N . ARG A 1 86 ? -15.463 -3.877 -12.631 1.00 60.88 86 ARG A N 1
ATOM 682 C CA . ARG A 1 86 ? -15.860 -2.501 -12.318 1.00 60.88 86 ARG A CA 1
ATOM 683 C C . ARG A 1 86 ? -14.711 -1.824 -11.581 1.00 60.88 86 ARG A C 1
ATOM 685 O O . ARG A 1 86 ? -14.174 -2.409 -10.645 1.00 60.88 86 ARG A O 1
ATOM 692 N N . GLN A 1 87 ? -14.394 -0.591 -11.967 1.00 63.41 87 GLN A N 1
ATOM 693 C CA . GLN A 1 87 ? -13.340 0.239 -11.380 1.00 63.41 87 GLN A CA 1
ATOM 694 C C . GLN A 1 87 ? -13.602 0.454 -9.875 1.00 63.41 87 GLN A C 1
ATOM 696 O O . GLN A 1 87 ? -14.394 1.305 -9.475 1.00 63.41 87 GLN A O 1
ATOM 701 N N . ARG A 1 88 ? -13.003 -0.390 -9.034 1.00 81.88 88 ARG A N 1
ATOM 702 C CA . ARG A 1 88 ? -13.049 -0.324 -7.568 1.00 81.88 88 ARG A CA 1
ATOM 703 C C . ARG A 1 88 ? -11.616 -0.256 -7.064 1.00 81.88 88 ARG A C 1
ATOM 705 O O . ARG A 1 88 ? -10.737 -0.870 -7.664 1.00 81.88 88 ARG A O 1
ATOM 712 N N . SER A 1 89 ? -11.392 0.460 -5.968 1.00 89.06 89 SER A N 1
ATOM 713 C CA . SER A 1 89 ? -10.071 0.508 -5.344 1.00 89.06 89 SER A CA 1
ATOM 714 C C . SER A 1 89 ? -9.639 -0.887 -4.874 1.00 89.06 89 SER A C 1
ATOM 716 O O . SER A 1 89 ? -10.482 -1.672 -4.412 1.00 89.06 89 SER A O 1
ATOM 718 N N . PRO A 1 90 ? -8.341 -1.218 -4.943 1.00 91.50 90 PRO A N 1
ATOM 719 C CA . PRO A 1 90 ? -7.825 -2.504 -4.485 1.00 91.50 90 PRO A CA 1
ATOM 720 C C . PRO A 1 90 ? -8.223 -2.846 -3.046 1.00 91.50 90 PRO A C 1
ATOM 722 O O . PRO A 1 90 ? -8.653 -3.969 -2.773 1.00 91.50 90 PRO A O 1
ATOM 725 N N . SER A 1 91 ? -8.179 -1.884 -2.123 1.00 91.00 91 SER A N 1
ATOM 726 C CA . SER A 1 91 ? -8.584 -2.111 -0.730 1.00 91.00 91 SER A CA 1
ATOM 727 C C . SER A 1 91 ? -10.064 -2.453 -0.601 1.00 91.00 91 SER A C 1
ATOM 729 O O . SER A 1 91 ? -10.417 -3.317 0.199 1.00 91.00 91 SER A O 1
ATOM 731 N N . HIS A 1 92 ? -10.937 -1.856 -1.419 1.00 90.44 92 HIS A N 1
ATOM 732 C CA . HIS A 1 92 ? -12.362 -2.203 -1.427 1.00 90.44 92 HIS A CA 1
ATOM 733 C C . HIS A 1 92 ? -12.588 -3.655 -1.857 1.00 90.44 92 HIS A C 1
ATOM 735 O O . HIS A 1 92 ? -13.399 -4.357 -1.252 1.00 90.44 92 HIS A O 1
ATOM 741 N N . VAL A 1 93 ? -11.846 -4.129 -2.863 1.00 90.06 93 VAL A N 1
ATOM 742 C CA . VAL A 1 93 ? -11.916 -5.527 -3.322 1.00 90.06 93 VAL A CA 1
ATOM 743 C C . VAL A 1 93 ? -11.522 -6.484 -2.202 1.00 90.06 93 VAL A C 1
ATOM 745 O O . VAL A 1 93 ? -12.265 -7.417 -1.903 1.00 90.06 93 VAL A O 1
ATOM 748 N N . ILE A 1 94 ? -10.396 -6.227 -1.530 1.00 89.50 94 ILE A N 1
ATOM 749 C CA . ILE A 1 94 ? -9.934 -7.081 -0.427 1.00 89.50 94 ILE A CA 1
ATOM 750 C C . ILE A 1 94 ? -10.889 -7.022 0.761 1.00 89.50 94 ILE A C 1
ATOM 752 O O . ILE A 1 94 ? -11.162 -8.055 1.368 1.00 89.50 94 ILE A O 1
ATOM 756 N N . ARG A 1 95 ? -11.447 -5.850 1.077 1.00 90.50 95 ARG A N 1
ATOM 757 C CA . ARG A 1 95 ? -12.425 -5.709 2.160 1.00 90.50 95 ARG A CA 1
ATOM 758 C C . ARG A 1 95 ? -13.684 -6.522 1.891 1.00 90.50 95 ARG A C 1
ATOM 760 O O . ARG A 1 95 ? -14.141 -7.249 2.769 1.00 90.50 95 ARG A O 1
ATOM 767 N N . GLN A 1 96 ? -14.218 -6.436 0.673 1.00 89.31 96 GLN A N 1
ATOM 768 C CA . GLN A 1 96 ? -15.378 -7.222 0.266 1.00 89.31 96 GLN A CA 1
ATOM 769 C C . GLN A 1 96 ? -15.070 -8.721 0.286 1.00 89.31 96 GLN A C 1
ATOM 771 O O . GLN A 1 96 ? -15.898 -9.513 0.726 1.00 89.31 96 GLN A O 1
ATOM 776 N N . LEU A 1 97 ? -13.877 -9.116 -0.152 1.00 88.06 97 LEU A N 1
ATOM 777 C CA . LEU A 1 97 ? -13.455 -10.508 -0.124 1.00 88.06 97 LEU A CA 1
ATOM 778 C C . LEU A 1 97 ? -13.353 -11.047 1.310 1.00 88.06 97 LEU A C 1
ATOM 780 O O . LEU A 1 97 ? -13.881 -12.119 1.596 1.00 88.06 97 LEU A O 1
ATOM 784 N N . LEU A 1 98 ? -12.734 -10.290 2.222 1.00 87.25 98 LEU A N 1
ATOM 785 C CA . LEU A 1 98 ? -12.683 -10.618 3.650 1.00 87.25 98 LEU A CA 1
ATOM 786 C C . LEU A 1 98 ? -14.092 -10.796 4.228 1.00 87.25 98 LEU A C 1
ATOM 788 O O . LEU A 1 98 ? -14.346 -11.773 4.928 1.00 87.25 98 LEU A O 1
ATOM 792 N N . HIS A 1 99 ? -15.011 -9.890 3.889 1.00 88.00 99 HIS A N 1
ATOM 793 C CA . HIS A 1 99 ? -16.410 -9.956 4.305 1.00 88.00 99 HIS A CA 1
ATOM 794 C C . HIS A 1 99 ? -17.116 -11.208 3.763 1.00 88.00 99 HIS A C 1
ATOM 796 O O . HIS A 1 99 ? -17.693 -11.972 4.530 1.00 88.00 99 HIS A O 1
ATOM 802 N N . ASN A 1 100 ? -17.007 -11.480 2.460 1.00 89.12 100 ASN A N 1
ATOM 803 C CA . ASN A 1 100 ? -17.617 -12.650 1.824 1.00 89.12 100 ASN A CA 1
ATOM 804 C C . ASN A 1 100 ? -17.092 -13.973 2.401 1.00 89.12 100 ASN A C 1
ATOM 806 O O . ASN A 1 100 ? -17.861 -14.921 2.556 1.00 89.12 100 ASN A O 1
ATOM 810 N N . ILE A 1 101 ? -15.792 -14.051 2.706 1.00 86.75 101 ILE A N 1
ATOM 811 C CA . ILE A 1 101 ? -15.183 -15.232 3.331 1.00 86.75 101 ILE A CA 1
ATOM 812 C C . ILE A 1 101 ? -15.696 -15.397 4.767 1.00 86.75 101 ILE A C 1
ATOM 814 O O . ILE A 1 101 ? -16.046 -16.511 5.161 1.00 86.75 101 ILE A O 1
ATOM 818 N N . ALA A 1 102 ? -15.772 -14.309 5.541 1.00 85.81 102 ALA A N 1
ATOM 819 C CA . ALA A 1 102 ? -16.285 -14.334 6.911 1.00 85.81 102 ALA A CA 1
ATOM 820 C C . ALA A 1 102 ? -17.761 -14.767 6.970 1.00 85.81 102 ALA A C 1
ATOM 822 O O . ALA A 1 102 ? -18.135 -15.569 7.821 1.00 85.81 102 ALA A O 1
ATOM 823 N N . GLU A 1 103 ? -18.576 -14.304 6.022 1.00 89.38 103 GLU A N 1
ATOM 824 C CA . GLU A 1 103 ? -19.986 -14.683 5.872 1.00 89.38 103 GLU A CA 1
ATOM 825 C C . GLU A 1 103 ? -20.201 -16.029 5.159 1.00 89.38 103 GLU A C 1
ATOM 827 O O . GLU A 1 103 ? -21.339 -16.398 4.881 1.00 89.38 103 GLU A O 1
ATOM 832 N N . GLN A 1 104 ? -19.132 -16.757 4.816 1.00 86.00 104 GLN A N 1
ATOM 833 C CA . GLN A 1 104 ? -19.187 -18.031 4.083 1.00 86.00 104 GLN A CA 1
ATOM 834 C C . GLN A 1 104 ? -19.872 -17.955 2.704 1.00 86.00 104 GLN A C 1
ATOM 836 O O . GLN A 1 104 ? -20.211 -18.980 2.114 1.00 86.00 104 GLN A O 1
ATOM 841 N N . LYS A 1 105 ? -20.019 -16.752 2.140 1.00 86.75 105 LYS A N 1
ATOM 842 C CA . LYS A 1 105 ? -20.510 -16.529 0.769 1.00 86.75 105 LYS A CA 1
ATOM 843 C C . LYS A 1 105 ? -19.470 -16.911 -0.283 1.00 86.75 105 LYS A C 1
ATOM 845 O O . LYS A 1 105 ? -19.806 -17.087 -1.450 1.00 86.75 105 LYS A O 1
ATOM 850 N N . GLN A 1 106 ? -18.206 -17.032 0.122 1.00 83.06 106 GLN A N 1
ATOM 851 C CA . GLN A 1 106 ? -17.101 -17.413 -0.744 1.00 83.06 106 GLN A CA 1
ATOM 852 C C . GLN A 1 106 ? -16.107 -18.320 -0.014 1.00 83.06 106 GLN A C 1
ATOM 854 O O . GLN A 1 106 ? -15.860 -18.172 1.184 1.00 83.06 106 GLN A O 1
ATOM 859 N N . ARG A 1 107 ? -15.500 -19.257 -0.750 1.00 81.44 107 ARG A N 1
ATOM 860 C CA . ARG A 1 107 ? -14.411 -20.089 -0.224 1.00 81.44 107 ARG A CA 1
ATOM 861 C C . ARG A 1 107 ? -13.139 -19.245 -0.026 1.00 81.44 107 ARG A C 1
ATOM 863 O O . ARG A 1 107 ? -12.881 -18.361 -0.844 1.00 81.44 107 ARG A O 1
ATOM 870 N N . PRO A 1 108 ? -12.323 -19.526 1.008 1.00 79.12 108 PRO A N 1
ATOM 871 C CA . PRO A 1 108 ? -11.018 -18.889 1.153 1.00 79.12 108 PRO A CA 1
ATOM 872 C C . PRO A 1 108 ? -10.144 -19.127 -0.083 1.00 79.12 108 PRO A C 1
ATOM 874 O O . PRO A 1 108 ? -10.294 -20.139 -0.770 1.00 79.12 108 PRO A O 1
ATOM 877 N N . LEU A 1 109 ? -9.220 -18.208 -0.353 1.00 82.81 109 LEU A N 1
ATOM 878 C CA . LEU A 1 109 ? -8.309 -18.339 -1.490 1.00 82.81 109 LEU A CA 1
ATOM 879 C C . LEU A 1 109 ? -7.191 -19.318 -1.141 1.00 82.81 109 LEU A C 1
ATOM 881 O O . LEU A 1 109 ? -6.490 -19.139 -0.149 1.00 82.81 109 LEU A O 1
ATOM 885 N N . MET A 1 110 ? -7.054 -20.387 -1.921 1.00 81.94 110 MET A N 1
ATOM 886 C CA . MET A 1 110 ? -6.244 -21.549 -1.536 1.00 81.94 110 MET A CA 1
ATOM 887 C C . MET A 1 110 ? -4.774 -21.380 -1.907 1.00 81.94 110 MET A C 1
ATOM 889 O O . MET A 1 110 ? -3.903 -22.011 -1.303 1.00 81.94 110 MET A O 1
ATOM 893 N N . HIS A 1 111 ? -4.498 -20.537 -2.902 1.00 84.38 111 HIS A N 1
ATOM 894 C CA . HIS A 1 111 ? -3.161 -20.365 -3.457 1.00 84.38 111 HIS A CA 1
ATOM 895 C C . HIS A 1 111 ? -2.474 -19.084 -2.978 1.00 84.38 111 HIS A C 1
ATOM 897 O O . HIS A 1 111 ? -1.328 -18.835 -3.350 1.00 84.38 111 HIS A O 1
ATOM 903 N N . PHE A 1 112 ? -3.137 -18.272 -2.150 1.00 84.94 112 PHE A N 1
ATOM 904 C CA . PHE A 1 112 ? -2.561 -17.046 -1.602 1.00 84.94 112 PHE A CA 1
ATOM 905 C C . PHE A 1 112 ? -1.958 -17.329 -0.235 1.00 84.94 112 PHE A C 1
ATOM 907 O O . PHE A 1 112 ? -2.656 -17.726 0.689 1.00 84.94 112 PHE A O 1
ATOM 914 N N . GLN A 1 113 ? -0.672 -17.045 -0.071 1.00 83.06 113 GLN A N 1
ATOM 915 C CA . GLN A 1 113 ? -0.088 -16.881 1.260 1.00 83.06 113 GLN A CA 1
ATOM 916 C C . GLN A 1 113 ? -0.398 -15.489 1.815 1.00 83.06 113 GLN A C 1
ATOM 918 O O . GLN A 1 113 ? -0.574 -15.308 3.017 1.00 83.06 113 GLN A O 1
ATOM 923 N N . ARG A 1 114 ? -0.428 -14.482 0.935 1.00 86.06 114 ARG A N 1
ATOM 924 C CA . ARG A 1 114 ? -0.695 -13.091 1.296 1.00 86.06 114 ARG A CA 1
ATOM 925 C C . ARG A 1 114 ? -1.124 -12.303 0.071 1.00 86.06 114 ARG A C 1
ATOM 927 O O . ARG A 1 114 ? -0.627 -12.541 -1.029 1.00 86.06 114 ARG A O 1
ATOM 934 N N . ILE A 1 115 ? -1.966 -11.307 0.306 1.00 88.31 115 ILE A N 1
ATOM 935 C CA . ILE A 1 115 ? -2.280 -10.255 -0.651 1.00 88.31 115 ILE A CA 1
ATOM 936 C C . ILE A 1 115 ? -1.984 -8.891 -0.024 1.00 88.31 115 ILE A C 1
ATOM 938 O O . ILE A 1 115 ? -2.174 -8.698 1.178 1.00 88.31 115 ILE A O 1
ATOM 942 N N . LEU A 1 116 ? -1.520 -7.951 -0.833 1.00 91.31 116 LEU A N 1
ATOM 943 C CA . LEU A 1 116 ? -1.402 -6.540 -0.490 1.00 91.31 116 LEU A CA 1
ATOM 944 C C . LEU A 1 116 ? -2.184 -5.744 -1.543 1.00 91.31 116 LEU A C 1
ATOM 946 O O . LEU A 1 116 ? -1.792 -5.796 -2.711 1.00 91.31 116 LEU A O 1
ATOM 950 N N . PRO A 1 117 ? -3.276 -5.049 -1.175 1.00 93.50 117 PRO A N 1
ATOM 951 C CA . PRO A 1 117 ? -3.946 -4.125 -2.082 1.00 93.50 117 PRO A CA 1
ATOM 952 C C . PRO A 1 117 ? -3.076 -2.884 -2.280 1.00 93.50 117 PRO A C 1
ATOM 954 O O . PRO A 1 117 ? -2.766 -2.179 -1.325 1.00 93.50 117 PRO A O 1
ATOM 957 N N . VAL A 1 118 ? -2.646 -2.644 -3.511 1.00 94.44 118 VAL A N 1
ATOM 958 C CA . VAL A 1 118 ? -1.735 -1.558 -3.872 1.00 94.44 118 VAL A CA 1
ATOM 959 C C . VAL A 1 118 ? -2.551 -0.384 -4.386 1.00 94.44 118 VAL A C 1
ATOM 961 O O . VAL A 1 118 ? -3.068 -0.441 -5.495 1.00 94.44 118 VAL A O 1
ATOM 964 N N . GLU A 1 119 ? -2.664 0.672 -3.588 1.00 94.88 119 GLU A N 1
ATOM 965 C CA . GLU A 1 119 ? -3.393 1.894 -3.957 1.00 94.88 119 GLU A CA 1
ATOM 966 C C . GLU A 1 119 ? -2.573 2.808 -4.872 1.00 94.88 119 GLU A C 1
ATOM 968 O O . GLU A 1 119 ? -3.132 3.576 -5.653 1.00 94.88 119 GLU A O 1
ATOM 973 N N . ALA A 1 120 ? -1.247 2.720 -4.784 1.00 95.94 120 ALA A N 1
ATOM 974 C CA . ALA A 1 120 ? -0.333 3.377 -5.701 1.00 95.94 120 ALA A CA 1
ATOM 975 C C . ALA A 1 120 ? 1.041 2.710 -5.658 1.00 95.94 120 ALA A C 1
ATOM 977 O O . ALA A 1 120 ? 1.420 2.067 -4.672 1.00 95.94 120 ALA A O 1
ATOM 978 N N . THR A 1 121 ? 1.815 2.928 -6.712 1.00 96.88 121 THR A N 1
ATOM 979 C CA . THR A 1 121 ? 3.229 2.565 -6.777 1.00 96.88 121 THR A CA 1
ATOM 980 C C . THR A 1 121 ? 4.083 3.796 -7.019 1.00 96.88 121 THR A C 1
ATOM 982 O O . THR A 1 121 ? 3.605 4.808 -7.524 1.00 96.88 121 THR A O 1
ATOM 985 N N . CYS A 1 122 ? 5.355 3.729 -6.646 1.00 96.31 122 CYS A N 1
ATOM 986 C CA . CYS A 1 122 ? 6.316 4.776 -6.969 1.00 96.31 122 CYS A CA 1
ATOM 987 C C . CYS A 1 122 ? 7.742 4.232 -6.962 1.00 96.31 122 CYS A C 1
ATOM 989 O O . CYS A 1 122 ? 7.997 3.111 -6.513 1.00 96.31 122 CYS A O 1
ATOM 991 N N . VAL A 1 123 ? 8.699 5.043 -7.407 1.00 95.00 123 VAL A N 1
ATOM 992 C CA . VAL A 1 123 ? 10.120 4.771 -7.158 1.00 95.00 123 VAL A CA 1
ATOM 993 C C . VAL A 1 123 ? 10.375 4.809 -5.648 1.00 95.00 123 VAL A C 1
ATOM 995 O O . VAL A 1 123 ? 9.814 5.644 -4.937 1.00 95.00 123 VAL A O 1
ATOM 998 N N . LEU A 1 124 ? 11.213 3.905 -5.139 1.00 94.44 124 LEU A N 1
ATOM 999 C CA . LEU A 1 124 ? 11.545 3.827 -3.718 1.00 94.44 124 LEU A CA 1
ATOM 1000 C C . LEU A 1 124 ? 12.528 4.944 -3.316 1.00 94.44 124 LEU A C 1
ATOM 1002 O O . LEU A 1 124 ? 13.710 4.701 -3.083 1.00 94.44 124 LEU A O 1
ATOM 1006 N N . THR A 1 125 ? 12.032 6.177 -3.229 1.00 93.88 125 THR A N 1
ATOM 1007 C CA . THR A 1 125 ? 12.751 7.338 -2.683 1.00 93.88 125 THR A CA 1
ATOM 1008 C C . THR A 1 125 ? 11.878 8.054 -1.657 1.00 93.88 125 THR A C 1
ATOM 1010 O O . THR A 1 125 ? 10.656 8.078 -1.786 1.00 93.88 125 THR A O 1
ATOM 1013 N N . ALA A 1 126 ? 12.488 8.656 -0.633 1.00 94.31 126 ALA A N 1
ATOM 1014 C CA . ALA A 1 126 ? 11.737 9.384 0.392 1.00 94.31 126 ALA A CA 1
ATOM 1015 C C . ALA A 1 126 ? 10.812 10.480 -0.190 1.00 94.31 126 ALA A C 1
ATOM 1017 O O . ALA A 1 126 ? 9.639 10.487 0.174 1.00 94.31 126 ALA A O 1
ATOM 1018 N N . PRO A 1 127 ? 11.247 11.336 -1.142 1.00 96.38 127 PRO A N 1
ATOM 1019 C CA . PRO A 1 127 ? 10.363 12.350 -1.718 1.00 96.38 127 PRO A CA 1
ATOM 1020 C C . PRO A 1 127 ? 9.164 11.755 -2.465 1.00 96.38 127 PRO A C 1
ATOM 1022 O O . PRO A 1 127 ? 8.048 12.245 -2.312 1.00 96.38 127 PRO A O 1
ATOM 1025 N N . ALA A 1 128 ? 9.376 10.681 -3.237 1.00 96.25 128 ALA A N 1
ATOM 1026 C CA . ALA A 1 128 ? 8.301 10.027 -3.977 1.00 96.25 128 ALA A CA 1
ATOM 1027 C C . ALA A 1 128 ? 7.285 9.366 -3.035 1.00 96.25 128 ALA A C 1
ATOM 1029 O O . ALA A 1 128 ? 6.083 9.508 -3.239 1.00 96.25 128 ALA A O 1
ATOM 1030 N N . LEU A 1 129 ? 7.758 8.700 -1.974 1.00 96.94 129 LEU A N 1
ATOM 1031 C CA . LEU A 1 129 ? 6.899 8.098 -0.951 1.00 96.94 129 LEU A CA 1
ATOM 1032 C C . LEU A 1 129 ? 6.022 9.152 -0.270 1.00 96.94 129 LEU A C 1
ATOM 1034 O O . LEU A 1 129 ? 4.807 8.976 -0.201 1.00 96.94 129 LEU A O 1
ATOM 1038 N N . THR A 1 130 ? 6.624 10.251 0.194 1.00 98.12 130 THR A N 1
ATOM 1039 C CA . THR A 1 130 ? 5.894 11.349 0.841 1.00 98.12 130 THR A CA 1
ATOM 1040 C C . THR A 1 130 ? 4.838 11.925 -0.098 1.00 98.12 130 THR A C 1
ATOM 1042 O O . THR A 1 130 ? 3.675 12.020 0.284 1.00 98.12 130 THR A O 1
ATOM 1045 N N . ALA A 1 131 ? 5.224 12.256 -1.337 1.00 97.75 131 ALA A N 1
ATOM 1046 C CA . ALA A 1 131 ? 4.329 12.865 -2.317 1.00 97.75 131 ALA A CA 1
ATOM 1047 C C . ALA A 1 131 ? 3.149 11.954 -2.677 1.00 97.75 131 ALA A C 1
ATOM 1049 O O . ALA A 1 131 ? 2.007 12.411 -2.715 1.00 97.75 131 ALA A O 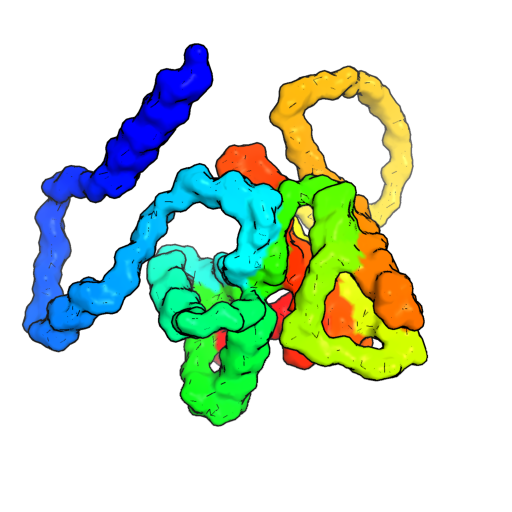1
ATOM 1050 N N . VAL A 1 132 ? 3.404 10.662 -2.906 1.00 97.44 132 VAL A N 1
ATOM 1051 C CA . VAL A 1 132 ? 2.340 9.717 -3.256 1.00 97.44 132 VAL A CA 1
ATOM 1052 C C . VAL A 1 132 ? 1.394 9.502 -2.085 1.00 97.44 132 VAL A C 1
ATOM 1054 O O . VAL A 1 132 ? 0.189 9.598 -2.290 1.00 97.44 132 VAL A O 1
ATOM 1057 N N . VAL A 1 133 ? 1.896 9.277 -0.864 1.00 97.44 133 VAL A N 1
ATOM 1058 C CA . VAL A 1 133 ? 1.026 9.096 0.313 1.00 97.44 133 VAL A CA 1
ATOM 1059 C C . VAL A 1 133 ? 0.195 10.351 0.591 1.00 97.44 133 VAL A C 1
ATOM 1061 O O . VAL A 1 133 ? -0.995 10.220 0.868 1.00 97.44 133 VAL A O 1
ATOM 1064 N N . ALA A 1 134 ? 0.775 11.547 0.461 1.00 97.25 134 ALA A N 1
ATOM 1065 C CA . ALA A 1 134 ? 0.057 12.809 0.649 1.00 97.25 134 ALA A CA 1
ATOM 1066 C C . ALA A 1 134 ? -1.084 13.011 -0.368 1.00 97.25 134 ALA A C 1
ATOM 1068 O O . ALA A 1 134 ? -2.084 13.654 -0.057 1.00 97.25 134 ALA A O 1
ATOM 1069 N N . ALA A 1 135 ? -0.948 12.449 -1.573 1.00 95.81 135 ALA A N 1
ATOM 1070 C CA . ALA A 1 135 ? -1.935 12.540 -2.647 1.00 95.81 135 ALA A CA 1
ATOM 1071 C C . ALA A 1 135 ? -2.950 11.378 -2.674 1.00 95.81 135 ALA A C 1
ATOM 1073 O O . ALA A 1 135 ? -3.865 11.386 -3.506 1.00 95.81 135 ALA A O 1
ATOM 1074 N N . LEU A 1 136 ? -2.801 10.361 -1.812 1.00 91.12 136 LEU A N 1
ATOM 1075 C CA . LEU A 1 136 ? -3.698 9.207 -1.806 1.00 91.12 136 LEU A CA 1
ATOM 1076 C C . LEU A 1 136 ? -5.120 9.617 -1.425 1.00 91.12 136 LEU A C 1
ATOM 1078 O O . LEU A 1 136 ? -5.367 10.273 -0.417 1.00 91.12 136 LEU A O 1
ATOM 1082 N N . LYS A 1 137 ? -6.083 9.136 -2.210 1.00 89.50 137 LYS A N 1
ATOM 1083 C CA . LYS A 1 137 ? -7.500 9.207 -1.857 1.00 89.50 137 LYS A CA 1
ATOM 1084 C C . LYS A 1 137 ? -7.851 8.009 -0.992 1.00 89.50 137 LYS A C 1
ATOM 1086 O O . LYS A 1 137 ? -7.552 6.876 -1.360 1.00 89.50 137 LYS A O 1
ATOM 1091 N N . PHE A 1 138 ? -8.532 8.249 0.120 1.00 87.94 138 PHE A N 1
ATOM 1092 C CA . PHE A 1 138 ? -8.972 7.189 1.019 1.00 87.94 138 PHE A CA 1
ATOM 1093 C C . PHE A 1 138 ? -10.170 6.440 0.423 1.00 87.94 138 PHE A C 1
ATOM 1095 O O . PHE A 1 138 ? -11.237 7.034 0.259 1.00 87.94 138 PHE A O 1
ATOM 1102 N N . PRO A 1 139 ? -10.052 5.132 0.126 1.00 83.62 139 PRO A N 1
ATOM 1103 C CA . PRO A 1 139 ? -11.165 4.359 -0.423 1.00 83.62 139 PRO A CA 1
ATOM 1104 C C . PRO A 1 139 ? -12.216 3.968 0.630 1.00 83.62 139 PRO A C 1
ATOM 1106 O O . PRO A 1 139 ? -13.132 3.197 0.350 1.00 83.62 139 PRO A O 1
ATOM 1109 N N . PHE A 1 140 ? -12.070 4.459 1.856 1.00 88.19 140 PHE A N 1
ATOM 1110 C CA . PHE A 1 140 ? -12.942 4.209 2.991 1.00 88.19 140 PHE A CA 1
ATOM 1111 C C . PHE A 1 140 ? -13.126 5.501 3.776 1.00 88.19 140 PHE A C 1
ATOM 1113 O O . PHE A 1 140 ? -12.276 6.389 3.759 1.00 88.19 140 PHE A O 1
ATOM 1120 N N . GLN A 1 141 ? -14.235 5.587 4.503 1.00 88.38 141 GLN A N 1
ATOM 1121 C CA . GLN A 1 141 ? -14.464 6.701 5.404 1.00 88.38 141 GLN A CA 1
ATOM 1122 C C . GLN A 1 141 ? -13.488 6.616 6.577 1.00 88.38 141 GLN A C 1
ATOM 1124 O O . GLN A 1 141 ? -13.458 5.620 7.303 1.00 88.38 141 GLN A O 1
ATOM 1129 N N . LEU A 1 142 ? -12.690 7.665 6.756 1.00 88.38 142 LEU A N 1
ATOM 1130 C CA . LEU A 1 142 ? -11.842 7.789 7.930 1.00 88.38 142 LEU A CA 1
ATOM 1131 C C . LEU A 1 142 ? -12.716 7.974 9.189 1.00 88.38 142 LEU A C 1
ATOM 1133 O O . LEU A 1 142 ? -13.769 8.618 9.105 1.00 88.38 142 LEU A O 1
ATOM 1137 N N . PRO A 1 143 ? -12.303 7.437 10.355 1.00 85.62 143 PRO A N 1
ATOM 1138 C CA . PRO A 1 143 ? -13.011 7.652 11.622 1.00 85.62 143 PRO A CA 1
ATOM 1139 C C . PRO A 1 143 ? -13.182 9.144 11.882 1.00 85.62 143 PRO A C 1
ATOM 1141 O O . PRO A 1 143 ? -12.298 9.895 11.510 1.00 85.62 143 PRO A O 1
ATOM 1144 N N . LYS A 1 144 ? -14.263 9.602 12.514 1.00 81.94 144 LYS A N 1
ATOM 1145 C CA . LYS A 1 144 ? -14.458 11.044 12.779 1.00 81.94 144 LYS A CA 1
ATOM 1146 C C . LYS A 1 144 ? -13.693 11.547 14.007 1.00 81.94 144 LYS A C 1
ATOM 1148 O O . LYS A 1 144 ? -13.611 12.754 14.211 1.00 81.94 144 LYS A O 1
ATOM 1153 N N . ASP A 1 145 ? -13.138 10.632 14.795 1.00 77.06 145 ASP A N 1
ATOM 1154 C CA . ASP A 1 145 ? -12.439 10.949 16.034 1.00 77.06 145 ASP A CA 1
ATOM 1155 C C . ASP A 1 145 ? -11.152 11.736 15.753 1.00 77.06 145 ASP A C 1
ATOM 1157 O O . ASP A 1 145 ? -10.419 11.456 14.798 1.00 77.06 145 ASP A O 1
ATOM 1161 N N . ALA A 1 146 ? -10.883 12.729 16.598 1.00 80.62 146 ALA A N 1
ATOM 1162 C CA . ALA A 1 146 ? -9.636 13.478 16.608 1.00 80.62 146 ALA A CA 1
ATOM 1163 C C . ALA A 1 146 ? -8.936 13.264 17.963 1.00 80.62 146 ALA A C 1
ATOM 1165 O O . ALA A 1 146 ? -9.590 13.402 19.000 1.00 80.62 146 ALA A O 1
ATOM 1166 N N . PRO A 1 147 ? -7.625 12.958 17.992 1.00 89.50 147 PRO A N 1
ATOM 1167 C CA . PRO A 1 147 ? -6.739 12.714 16.849 1.00 89.50 147 PRO A CA 1
ATOM 1168 C C . PRO A 1 147 ? -6.973 11.342 16.188 1.00 89.50 147 PRO A C 1
ATOM 1170 O O . PRO A 1 147 ? -7.380 10.391 16.852 1.00 89.50 147 PRO A O 1
ATOM 1173 N N . ILE A 1 148 ? -6.649 11.225 14.898 1.00 94.00 148 ILE A N 1
ATOM 1174 C CA . ILE A 1 148 ? -6.706 9.950 14.163 1.00 94.00 148 ILE A CA 1
ATOM 1175 C C . ILE A 1 148 ? -5.471 9.134 14.495 1.00 94.00 148 ILE A C 1
ATOM 1177 O O . ILE A 1 148 ? -4.350 9.590 14.250 1.00 94.00 148 ILE A O 1
ATOM 1181 N N . SER A 1 149 ? -5.648 7.912 14.982 1.00 95.69 149 SER A N 1
ATOM 1182 C CA . SER A 1 149 ? -4.511 7.037 15.236 1.00 95.69 149 SER A CA 1
ATOM 1183 C C . SER A 1 149 ? -4.070 6.284 13.973 1.00 95.69 149 SER A C 1
ATOM 1185 O O . SER A 1 149 ? -4.891 5.739 13.232 1.00 95.69 149 SER A O 1
ATOM 1187 N N . PHE A 1 150 ? -2.765 6.213 13.715 1.00 97.12 150 PHE A N 1
ATOM 1188 C CA . PHE A 1 150 ? -2.222 5.473 12.573 1.00 97.12 150 PHE A CA 1
ATOM 1189 C C . PHE A 1 150 ? -0.926 4.731 12.902 1.00 97.12 150 PHE A C 1
ATOM 1191 O O . PHE A 1 150 ? -0.226 5.053 13.860 1.00 97.12 150 PHE A O 1
ATOM 1198 N N . ALA A 1 151 ? -0.591 3.733 12.088 1.00 97.38 151 ALA A N 1
ATOM 1199 C CA . ALA A 1 151 ? 0.687 3.035 12.148 1.00 97.38 151 ALA A CA 1
ATOM 1200 C C . ALA A 1 151 ? 1.285 2.876 10.753 1.00 97.38 151 ALA A C 1
ATOM 1202 O O . ALA A 1 151 ? 0.565 2.684 9.773 1.00 97.38 151 ALA A O 1
ATOM 1203 N N . VAL A 1 152 ? 2.616 2.895 10.687 1.00 97.50 152 VAL A N 1
ATOM 1204 C CA . VAL A 1 152 ? 3.374 2.682 9.453 1.00 97.50 152 VAL A CA 1
ATOM 1205 C C . VAL A 1 152 ? 4.060 1.322 9.494 1.00 97.50 152 VAL A C 1
ATOM 1207 O O . VAL A 1 152 ? 4.673 0.947 10.496 1.00 97.50 152 VAL A O 1
ATOM 1210 N N . GLY A 1 153 ? 3.993 0.582 8.392 1.00 94.69 153 GLY A N 1
ATOM 1211 C CA . GLY A 1 153 ? 4.726 -0.662 8.204 1.00 94.69 153 GLY A CA 1
ATOM 1212 C C . GLY A 1 153 ? 5.480 -0.653 6.884 1.00 94.69 153 GLY A C 1
ATOM 1213 O O . GLY A 1 153 ? 4.933 -0.292 5.849 1.00 94.69 153 GLY A O 1
ATOM 1214 N N . TYR A 1 154 ? 6.735 -1.091 6.916 1.00 94.00 154 TYR A N 1
ATOM 1215 C CA . TYR A 1 154 ? 7.550 -1.260 5.720 1.00 94.00 154 TYR A CA 1
ATOM 1216 C C . TYR A 1 154 ? 8.132 -2.668 5.663 1.00 94.00 154 TYR A C 1
ATOM 1218 O O . TYR A 1 154 ? 8.683 -3.164 6.655 1.00 94.00 154 TYR A O 1
ATOM 1226 N N . LYS A 1 155 ? 8.023 -3.296 4.492 1.00 91.19 155 LYS A N 1
ATOM 1227 C CA . LYS A 1 155 ? 8.602 -4.603 4.190 1.00 91.19 155 LYS A CA 1
ATOM 1228 C C . LYS A 1 155 ? 9.489 -4.508 2.954 1.00 91.19 155 LYS A C 1
ATOM 1230 O O . LYS A 1 155 ? 9.014 -4.200 1.868 1.00 91.19 155 LYS A O 1
ATOM 1235 N N . ALA A 1 156 ? 10.763 -4.850 3.098 1.00 85.69 156 ALA A N 1
ATOM 1236 C CA . ALA A 1 156 ? 11.641 -5.037 1.952 1.00 85.69 156 ALA A CA 1
ATOM 1237 C C . ALA A 1 156 ? 11.546 -6.485 1.445 1.00 85.69 156 ALA A C 1
ATOM 1239 O O . ALA A 1 156 ? 11.552 -7.426 2.244 1.00 85.69 156 ALA A O 1
ATOM 1240 N N . ARG A 1 157 ? 11.474 -6.679 0.126 1.00 70.12 157 ARG A N 1
ATOM 1241 C CA . ARG A 1 157 ? 11.803 -7.966 -0.495 1.00 70.12 157 ARG A CA 1
ATOM 1242 C C . ARG A 1 157 ? 13.298 -7.953 -0.790 1.00 70.12 157 ARG A C 1
ATOM 1244 O O . ARG A 1 157 ? 13.751 -7.098 -1.544 1.00 70.12 157 ARG A O 1
ATOM 1251 N N . LEU A 1 158 ? 14.062 -8.862 -0.185 1.00 55.06 158 LEU A N 1
ATOM 1252 C CA . LEU A 1 158 ? 15.454 -9.073 -0.586 1.00 55.06 158 LEU A CA 1
ATOM 1253 C C . LEU A 1 158 ? 15.461 -9.459 -2.070 1.00 55.06 158 LEU A C 1
ATOM 1255 O O . LEU A 1 158 ? 14.715 -10.353 -2.477 1.00 55.06 158 LEU A O 1
ATOM 1259 N N . ALA A 1 159 ? 16.275 -8.774 -2.874 1.00 44.25 159 ALA A N 1
ATOM 1260 C CA . ALA A 1 159 ? 16.579 -9.245 -4.216 1.00 44.25 159 ALA A CA 1
ATOM 1261 C C . ALA A 1 159 ? 17.187 -10.650 -4.091 1.00 44.25 159 ALA A C 1
ATOM 1263 O O . ALA A 1 159 ? 18.067 -10.873 -3.254 1.00 44.25 159 ALA A O 1
ATOM 1264 N N . ALA A 1 160 ? 16.696 -11.606 -4.881 1.00 33.03 160 ALA A N 1
ATOM 1265 C CA . ALA A 1 160 ? 17.290 -12.934 -4.953 1.00 33.03 160 ALA A CA 1
ATOM 1266 C C . ALA A 1 160 ? 18.767 -12.778 -5.362 1.00 33.03 160 ALA A C 1
ATOM 1268 O O . ALA A 1 160 ? 19.050 -12.422 -6.502 1.00 33.03 160 ALA A O 1
ATOM 1269 N N . GLY A 1 161 ? 19.688 -12.961 -4.410 1.00 35.25 161 GLY A N 1
ATOM 1270 C CA . GLY A 1 161 ? 21.131 -12.795 -4.623 1.00 35.25 161 GLY A CA 1
ATOM 1271 C C . GLY A 1 161 ? 21.885 -12.008 -3.546 1.00 35.25 161 GLY A C 1
ATOM 1272 O O . GLY A 1 161 ? 23.106 -12.099 -3.505 1.00 35.25 161 GLY A O 1
ATOM 1273 N N . ALA A 1 162 ? 21.212 -11.283 -2.646 1.00 33.16 162 ALA A N 1
ATOM 1274 C CA . ALA A 1 162 ? 21.884 -10.705 -1.477 1.00 33.16 162 ALA A CA 1
ATOM 1275 C C . ALA A 1 162 ? 21.949 -11.746 -0.341 1.00 33.16 162 ALA A C 1
ATOM 1277 O O . ALA A 1 162 ? 20.910 -12.345 -0.035 1.00 33.16 162 ALA A O 1
ATOM 1278 N N . PRO A 1 163 ? 23.116 -11.989 0.294 1.00 28.41 163 PRO A N 1
ATOM 1279 C CA . PRO A 1 163 ? 23.176 -12.860 1.460 1.00 28.41 163 PRO A CA 1
ATOM 1280 C C . PRO A 1 163 ? 22.231 -12.312 2.529 1.00 28.41 163 PRO A C 1
ATOM 1282 O O . PRO A 1 163 ? 22.150 -11.100 2.740 1.00 28.41 163 PRO A O 1
ATOM 1285 N N . ALA A 1 164 ? 21.479 -13.212 3.163 1.00 29.89 164 ALA A N 1
ATOM 1286 C CA . ALA A 1 164 ? 20.576 -12.877 4.248 1.00 29.89 164 ALA A CA 1
ATOM 1287 C C . ALA A 1 164 ? 21.370 -12.169 5.353 1.00 29.89 164 ALA A C 1
ATOM 1289 O O . ALA A 1 164 ? 22.089 -12.811 6.114 1.00 29.89 164 ALA A O 1
ATOM 1290 N N . ALA A 1 165 ? 21.261 -10.843 5.424 1.00 32.44 165 ALA A N 1
ATOM 1291 C CA . ALA A 1 165 ? 21.700 -10.108 6.591 1.00 32.44 165 ALA A CA 1
ATOM 1292 C C . ALA A 1 165 ? 20.768 -10.516 7.732 1.00 32.44 165 ALA A C 1
ATOM 1294 O O . ALA A 1 165 ? 19.572 -10.216 7.731 1.00 32.44 165 ALA A O 1
ATOM 1295 N N . THR A 1 166 ? 21.329 -11.293 8.646 1.00 31.62 166 THR A N 1
ATOM 1296 C CA . THR A 1 166 ? 20.754 -11.699 9.917 1.00 31.62 166 THR A CA 1
ATOM 1297 C C . THR A 1 166 ? 20.130 -10.479 10.599 1.00 31.62 166 THR A C 1
ATOM 1299 O O . THR A 1 166 ? 20.796 -9.465 10.798 1.00 31.62 166 THR A O 1
ATOM 1302 N N . GLU A 1 167 ? 18.842 -10.555 10.945 1.00 34.38 167 GLU A N 1
ATOM 1303 C CA . GLU A 1 167 ? 18.236 -9.620 11.898 1.00 34.38 167 GLU A CA 1
ATOM 1304 C C . GLU A 1 167 ? 19.023 -9.710 13.214 1.00 34.38 167 GLU A C 1
ATOM 1306 O O . GLU A 1 167 ? 19.014 -10.800 13.780 1.00 34.38 167 GLU A O 1
ATOM 1311 N N . GLN A 1 168 ? 19.662 -8.628 13.708 1.00 36.91 168 GLN A N 1
ATOM 1312 C CA . GLN A 1 168 ? 19.973 -8.432 15.144 1.00 36.91 168 GLN A CA 1
ATOM 1313 C C . GLN A 1 168 ? 20.551 -7.029 15.513 1.00 36.91 168 GLN A C 1
ATOM 1315 O O . GLN A 1 168 ? 20.716 -6.216 14.608 1.00 36.91 168 GLN A O 1
ATOM 1320 N N . PRO A 1 169 ? 20.691 -6.653 16.814 1.00 35.66 169 PRO A N 1
ATOM 1321 C CA . PRO A 1 169 ? 20.072 -5.473 17.435 1.00 35.66 169 PRO A CA 1
ATOM 1322 C C . PRO A 1 169 ? 21.024 -4.290 17.754 1.00 35.66 169 PRO A C 1
ATOM 1324 O O . PRO A 1 169 ? 22.219 -4.335 17.505 1.00 35.66 169 PRO A O 1
ATOM 1327 N N . SER A 1 170 ? 20.413 -3.232 18.306 1.00 31.09 170 SER A N 1
ATOM 1328 C CA . SER A 1 170 ? 20.906 -1.984 18.935 1.00 31.09 170 SER A CA 1
ATOM 1329 C C . SER A 1 170 ? 22.410 -1.652 19.054 1.00 31.09 170 SER A C 1
ATOM 1331 O O . SER A 1 170 ? 23.160 -2.363 19.712 1.00 31.09 170 SER A O 1
ATOM 1333 N N . ALA A 1 171 ? 22.700 -0.411 18.632 1.00 35.28 171 ALA A N 1
ATOM 1334 C CA . ALA A 1 171 ? 23.643 0.591 19.161 1.00 35.28 171 ALA A CA 1
ATOM 1335 C C . ALA A 1 171 ? 25.150 0.269 19.247 1.00 35.28 171 ALA A C 1
ATOM 1337 O O . ALA A 1 171 ? 25.606 -0.516 20.070 1.00 35.28 171 ALA A O 1
ATOM 1338 N N . GLY A 1 172 ? 25.929 1.049 18.491 1.00 25.45 172 GLY A N 1
ATOM 1339 C CA . GLY A 1 172 ? 27.372 1.217 18.654 1.00 25.45 172 GLY A CA 1
ATOM 1340 C C . GLY A 1 172 ? 27.937 2.129 17.566 1.00 25.45 172 GLY A C 1
ATOM 1341 O O . GLY A 1 172 ? 28.016 1.742 16.406 1.00 25.45 172 GLY A O 1
ATOM 1342 N N . SER A 1 173 ? 28.276 3.362 17.930 1.00 35.16 173 SER A N 1
ATOM 1343 C CA . SER A 1 173 ? 28.972 4.344 17.094 1.00 35.16 173 SER A CA 1
ATOM 1344 C C . SER A 1 173 ? 30.421 3.935 16.818 1.00 35.16 173 SER A C 1
ATOM 1346 O O . SER A 1 173 ? 31.076 3.477 17.744 1.00 35.16 173 SER A O 1
ATOM 1348 N N . HIS A 1 17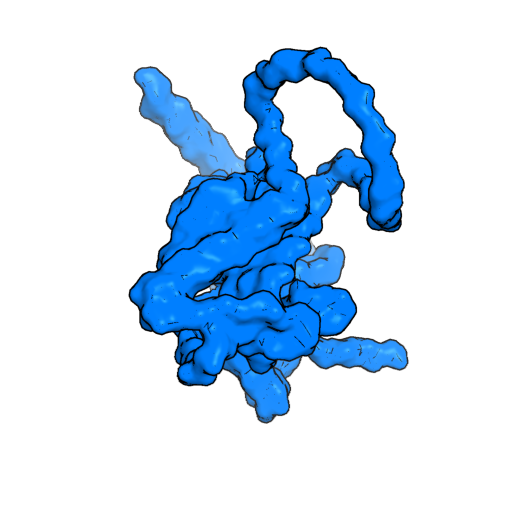4 ? 30.940 4.200 15.614 1.00 29.44 174 HIS A N 1
ATOM 1349 C CA . HIS A 1 174 ? 32.180 4.959 15.362 1.00 29.44 174 HIS A CA 1
ATOM 1350 C C . HIS A 1 174 ? 32.352 5.200 13.848 1.00 29.44 174 HIS A C 1
ATOM 1352 O O . HIS A 1 174 ? 31.998 4.366 13.020 1.00 29.44 174 HIS A O 1
ATOM 1358 N N . ALA A 1 175 ? 32.831 6.396 13.510 1.00 31.27 175 ALA A N 1
ATOM 1359 C CA . ALA A 1 175 ? 32.969 6.941 1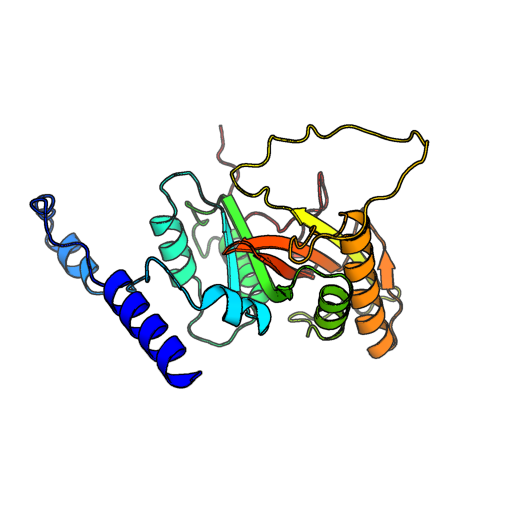2.161 1.00 31.27 175 ALA A CA 1
ATOM 1360 C C . ALA A 1 175 ? 34.199 6.402 11.402 1.00 31.27 175 ALA A C 1
ATOM 1362 O O . ALA A 1 175 ? 35.201 6.093 12.041 1.00 31.27 175 ALA A O 1
ATOM 1363 N N . ALA A 1 176 ? 34.165 6.407 10.060 1.00 28.45 176 ALA A N 1
ATOM 1364 C CA . ALA A 1 176 ? 34.952 7.321 9.203 1.00 28.45 176 ALA A CA 1
ATOM 1365 C C . ALA A 1 176 ? 35.117 6.829 7.742 1.00 28.45 176 ALA A C 1
ATOM 1367 O O . ALA A 1 176 ? 35.164 5.633 7.479 1.00 28.45 176 ALA A O 1
ATOM 1368 N N . ALA A 1 177 ? 35.328 7.824 6.867 1.00 28.06 177 ALA A N 1
ATOM 1369 C CA . ALA A 1 177 ? 36.042 7.824 5.578 1.00 28.06 177 ALA A CA 1
ATOM 1370 C C . ALA A 1 177 ? 35.297 7.474 4.266 1.00 28.06 177 ALA A C 1
ATOM 1372 O O . ALA A 1 177 ? 35.143 6.323 3.873 1.00 28.06 177 ALA A O 1
ATOM 1373 N N . ASP A 1 178 ? 34.884 8.556 3.595 1.00 27.88 178 ASP A N 1
ATOM 1374 C CA . ASP A 1 178 ? 35.268 8.986 2.237 1.00 27.88 178 ASP A CA 1
ATOM 1375 C C . ASP A 1 178 ? 35.483 7.935 1.126 1.00 27.88 178 ASP A C 1
ATOM 1377 O O . ASP A 1 178 ? 36.517 7.275 1.043 1.00 27.88 178 ASP A O 1
ATOM 1381 N N . ALA A 1 179 ? 34.525 7.891 0.196 1.00 30.44 179 ALA A N 1
ATOM 1382 C CA . ALA A 1 179 ? 34.741 7.562 -1.210 1.00 30.44 179 ALA A CA 1
ATOM 1383 C C . ALA A 1 179 ? 33.616 8.217 -2.034 1.00 30.44 179 ALA A C 1
ATOM 1385 O O . ALA A 1 179 ? 32.432 8.001 -1.765 1.00 30.44 179 ALA A O 1
ATOM 1386 N N . GLY A 1 180 ? 33.981 9.049 -3.015 1.00 30.69 180 GLY A N 1
ATOM 1387 C CA . GLY A 1 180 ? 33.038 9.749 -3.894 1.00 30.69 180 GLY A CA 1
ATOM 1388 C C . GLY A 1 180 ? 32.065 8.807 -4.630 1.00 30.69 180 GLY A C 1
ATOM 1389 O O . GLY A 1 180 ? 32.373 7.631 -4.835 1.00 30.69 180 GLY A O 1
ATOM 1390 N N . PRO A 1 181 ? 30.875 9.294 -5.029 1.00 32.09 181 PRO A N 1
ATOM 1391 C CA . PRO A 1 181 ? 29.794 8.425 -5.475 1.00 32.09 181 PRO A CA 1
ATOM 1392 C C . PRO A 1 181 ? 30.075 7.827 -6.863 1.00 32.09 181 PRO A C 1
ATOM 1394 O O . PRO A 1 181 ? 30.276 8.578 -7.822 1.00 32.09 181 PRO A O 1
ATOM 1397 N N . PRO A 1 182 ? 30.007 6.493 -7.030 1.00 32.88 182 PRO A N 1
ATOM 1398 C CA . PRO A 1 182 ? 29.870 5.897 -8.344 1.00 32.88 182 PRO A CA 1
ATOM 1399 C C . PRO A 1 182 ? 28.444 6.134 -8.852 1.00 32.88 182 PRO A C 1
ATOM 1401 O O . PRO A 1 182 ? 27.445 5.895 -8.168 1.00 32.88 182 PRO A O 1
ATOM 1404 N N . VAL A 1 183 ? 28.357 6.625 -10.081 1.00 37.31 183 VAL A N 1
ATOM 1405 C CA . VAL A 1 183 ? 27.110 6.851 -10.810 1.00 37.31 183 VAL A CA 1
ATOM 1406 C C . VAL A 1 183 ? 26.374 5.516 -10.995 1.00 37.31 183 VAL A C 1
ATOM 1408 O O . VAL A 1 183 ? 26.923 4.579 -11.566 1.00 37.31 183 VAL A O 1
ATOM 1411 N N . GLY A 1 184 ? 25.114 5.445 -10.547 1.00 41.06 184 GLY A N 1
ATOM 1412 C CA . GLY A 1 184 ? 24.152 4.442 -11.025 1.00 41.06 184 GLY A CA 1
ATOM 1413 C C . GLY A 1 184 ? 23.862 3.220 -10.144 1.00 41.06 184 GLY A C 1
ATOM 1414 O O . GLY A 1 184 ? 23.242 2.286 -10.642 1.00 41.06 184 GLY A O 1
ATOM 1415 N N . SER A 1 185 ? 24.225 3.207 -8.857 1.00 41.94 185 SER A N 1
ATOM 1416 C CA . SER A 1 185 ? 23.713 2.203 -7.907 1.00 41.94 185 SER A CA 1
ATOM 1417 C C . SER A 1 185 ? 22.693 2.854 -6.977 1.00 41.94 185 SER A C 1
ATOM 1419 O O . SER A 1 185 ? 23.048 3.545 -6.023 1.00 41.94 185 SER A O 1
ATOM 1421 N N . GLY A 1 186 ? 21.404 2.703 -7.288 1.00 45.06 186 GLY A N 1
ATOM 1422 C CA . GLY A 1 186 ? 20.321 3.191 -6.437 1.00 45.06 186 GLY A CA 1
ATOM 1423 C C . GLY A 1 186 ? 20.277 2.404 -5.130 1.00 45.06 186 GLY A C 1
ATOM 1424 O O . GLY A 1 186 ? 19.546 1.420 -5.030 1.00 45.06 186 GLY A O 1
ATOM 1425 N N . CYS A 1 187 ? 21.066 2.818 -4.137 1.00 54.22 187 CYS A N 1
ATOM 1426 C CA . CYS A 1 187 ? 20.983 2.283 -2.785 1.00 54.22 187 CYS A CA 1
ATOM 1427 C C . CYS A 1 187 ? 19.562 2.536 -2.269 1.00 54.22 187 CYS A C 1
ATOM 1429 O O . CYS A 1 187 ? 19.129 3.686 -2.164 1.00 54.22 187 CYS A O 1
ATOM 1431 N N . ALA A 1 188 ? 18.806 1.463 -2.023 1.00 62.12 188 ALA A N 1
ATOM 1432 C CA . ALA A 1 188 ? 17.478 1.585 -1.445 1.00 62.12 188 ALA A CA 1
ATOM 1433 C C . ALA A 1 188 ? 17.589 2.358 -0.116 1.00 62.12 188 ALA A C 1
ATOM 1435 O O . ALA A 1 188 ? 18.492 2.064 0.671 1.00 62.12 188 ALA A O 1
ATOM 1436 N N . PRO A 1 189 ? 16.709 3.340 0.145 1.00 75.25 189 PRO A N 1
ATOM 1437 C CA . PRO A 1 189 ? 16.762 4.124 1.369 1.00 75.25 189 PRO A CA 1
ATOM 1438 C C . PRO A 1 189 ? 16.706 3.217 2.600 1.00 75.25 189 PRO A C 1
ATOM 1440 O O . PRO A 1 189 ? 16.023 2.187 2.610 1.00 75.25 189 PRO A O 1
ATOM 1443 N N . GLU A 1 190 ? 17.408 3.628 3.656 1.00 85.19 190 GLU A N 1
ATOM 1444 C CA . GLU A 1 190 ? 17.365 2.939 4.940 1.00 85.19 190 GLU A CA 1
ATOM 1445 C C . GLU A 1 190 ? 15.908 2.805 5.414 1.00 85.19 190 GLU A C 1
ATOM 1447 O O . GLU A 1 190 ? 15.088 3.714 5.248 1.00 85.19 190 GLU A O 1
ATOM 1452 N N . ARG A 1 191 ? 15.577 1.672 6.042 1.00 89.00 191 ARG A N 1
ATOM 1453 C CA . ARG A 1 191 ? 14.233 1.380 6.565 1.00 89.00 191 ARG A CA 1
ATOM 1454 C C . ARG A 1 191 ? 13.642 2.545 7.369 1.00 89.00 191 ARG A C 1
ATOM 1456 O O . ARG A 1 191 ? 12.452 2.823 7.237 1.00 89.00 191 ARG A O 1
ATOM 1463 N N . THR A 1 192 ? 14.453 3.211 8.186 1.00 91.44 192 THR A N 1
ATOM 1464 C CA . THR A 1 192 ? 14.037 4.352 9.013 1.00 91.44 192 THR A CA 1
ATOM 1465 C C . THR A 1 192 ? 13.587 5.538 8.159 1.00 91.44 192 THR A C 1
ATOM 1467 O O . THR A 1 192 ? 12.532 6.113 8.419 1.00 91.44 192 THR A O 1
ATOM 1470 N N . ALA A 1 193 ? 14.322 5.847 7.086 1.00 92.44 193 ALA A N 1
ATOM 1471 C CA . ALA A 1 193 ? 13.983 6.921 6.155 1.00 92.44 193 ALA A CA 1
ATOM 1472 C C . ALA A 1 193 ? 12.680 6.633 5.394 1.00 92.44 193 ALA A C 1
ATOM 1474 O O . ALA A 1 193 ? 11.861 7.531 5.206 1.00 92.44 193 ALA A O 1
ATOM 1475 N N . VAL A 1 194 ? 12.446 5.372 5.013 1.00 94.75 194 VAL A N 1
ATOM 1476 C CA . VAL A 1 194 ? 11.183 4.953 4.381 1.00 94.75 194 VAL A CA 1
ATOM 1477 C C . VAL A 1 194 ? 10.003 5.146 5.332 1.00 94.75 194 VAL A C 1
ATOM 1479 O O . VAL A 1 194 ? 8.990 5.721 4.946 1.00 94.75 194 VAL A O 1
ATOM 1482 N N . ILE A 1 195 ? 10.133 4.699 6.584 1.00 95.69 195 ILE A N 1
ATOM 1483 C CA . ILE A 1 195 ? 9.073 4.842 7.592 1.00 95.69 195 ILE A CA 1
ATOM 1484 C C . ILE A 1 195 ? 8.773 6.320 7.865 1.00 95.69 195 ILE A C 1
ATOM 1486 O O . ILE A 1 195 ? 7.602 6.693 7.919 1.00 95.69 195 ILE A O 1
ATOM 1490 N N . ALA A 1 196 ? 9.807 7.156 7.983 1.00 97.31 196 ALA A N 1
ATOM 1491 C CA . ALA A 1 196 ? 9.652 8.593 8.183 1.00 97.31 196 ALA A CA 1
ATOM 1492 C C . ALA A 1 196 ? 8.937 9.269 7.001 1.00 97.31 196 ALA A C 1
ATOM 1494 O O . ALA A 1 196 ? 8.023 10.059 7.217 1.00 97.31 196 ALA A O 1
ATOM 1495 N N . ALA A 1 197 ? 9.293 8.919 5.761 1.00 98.00 197 ALA A N 1
ATOM 1496 C CA . ALA A 1 197 ? 8.652 9.464 4.563 1.00 98.00 197 ALA A CA 1
ATOM 1497 C C . ALA A 1 197 ? 7.159 9.102 4.476 1.00 98.00 197 ALA A C 1
ATOM 1499 O O . ALA A 1 197 ? 6.319 9.953 4.188 1.00 98.00 197 ALA A O 1
ATOM 1500 N N . LEU A 1 198 ? 6.810 7.849 4.781 1.00 98.06 198 LEU A N 1
ATOM 1501 C CA . LEU A 1 198 ? 5.417 7.395 4.811 1.00 98.06 198 LEU A CA 1
ATOM 1502 C C . LEU A 1 198 ? 4.604 8.111 5.895 1.00 98.06 198 LEU A C 1
ATOM 1504 O O . LEU A 1 198 ? 3.471 8.514 5.639 1.00 98.06 198 LEU A O 1
ATOM 1508 N N . ALA A 1 199 ? 5.178 8.276 7.092 1.00 98.06 199 ALA A N 1
ATOM 1509 C CA . ALA A 1 199 ? 4.538 9.011 8.178 1.00 98.06 199 ALA A CA 1
ATOM 1510 C C . ALA A 1 199 ? 4.307 10.477 7.790 1.00 98.06 199 ALA A C 1
ATOM 1512 O O . ALA A 1 199 ? 3.178 10.949 7.869 1.00 98.06 199 ALA A O 1
ATOM 1513 N N . ALA A 1 200 ? 5.336 11.151 7.270 1.00 98.19 200 ALA A N 1
ATOM 1514 C CA . ALA A 1 200 ? 5.248 12.539 6.828 1.00 98.19 200 ALA A CA 1
ATOM 1515 C C . ALA A 1 200 ? 4.199 12.735 5.721 1.00 98.19 200 ALA A C 1
ATOM 1517 O O . ALA A 1 200 ? 3.431 13.693 5.761 1.00 98.19 200 ALA A O 1
ATOM 1518 N N . GLY A 1 201 ? 4.126 11.821 4.748 1.00 98.00 201 GLY A N 1
ATOM 1519 C CA . GLY A 1 201 ? 3.109 11.880 3.697 1.00 98.00 201 GLY A CA 1
ATOM 1520 C C . GLY A 1 201 ? 1.690 11.740 4.253 1.00 98.00 201 GLY A C 1
ATOM 1521 O O . GLY A 1 201 ? 0.796 12.491 3.868 1.00 98.00 201 GLY A O 1
ATOM 1522 N N . PHE A 1 202 ? 1.479 10.829 5.208 1.00 97.56 202 PHE A N 1
ATOM 1523 C CA . PHE A 1 202 ? 0.177 10.680 5.860 1.00 97.56 202 PHE A CA 1
ATOM 1524 C C . PHE A 1 202 ? -0.182 11.914 6.695 1.00 97.56 202 PHE A C 1
ATOM 1526 O O . PHE A 1 202 ? -1.321 12.376 6.662 1.00 97.56 202 PHE A O 1
ATOM 1533 N N . GLU A 1 203 ? 0.790 12.489 7.402 1.00 97.00 203 GLU A N 1
ATOM 1534 C CA . GLU A 1 203 ? 0.594 13.715 8.171 1.00 97.00 203 GLU A CA 1
ATOM 1535 C C . GLU A 1 203 ? 0.191 14.896 7.286 1.00 97.00 203 GLU A C 1
ATOM 1537 O O . GLU A 1 203 ? -0.734 15.629 7.636 1.00 97.00 203 GLU A O 1
ATOM 1542 N N . GLN A 1 204 ? 0.808 15.034 6.110 1.00 97.06 204 GLN A N 1
ATOM 1543 C CA . GLN A 1 204 ? 0.432 16.042 5.116 1.00 97.06 204 GLN A CA 1
ATOM 1544 C C . GLN A 1 204 ? -0.995 15.838 4.591 1.00 97.06 204 GLN A C 1
ATOM 1546 O O . GLN A 1 204 ? -1.751 16.808 4.516 1.00 97.06 204 GLN A O 1
ATOM 1551 N N . ALA A 1 205 ? -1.390 14.595 4.288 1.00 95.44 205 ALA A N 1
ATOM 1552 C CA . ALA A 1 205 ? -2.758 14.286 3.867 1.00 95.44 205 ALA A CA 1
ATOM 1553 C C . ALA A 1 205 ? -3.785 14.681 4.944 1.00 95.44 205 ALA A C 1
ATOM 1555 O O . ALA A 1 205 ? -4.803 15.302 4.644 1.00 95.44 205 ALA A O 1
ATOM 1556 N N . MET A 1 206 ? -3.505 14.374 6.215 1.00 94.62 206 MET A N 1
ATOM 1557 C CA . MET A 1 206 ? -4.403 14.713 7.326 1.00 94.62 206 MET A CA 1
ATOM 1558 C C . MET A 1 206 ? -4.439 16.214 7.617 1.00 94.62 206 MET A C 1
ATOM 1560 O O . MET A 1 206 ? -5.515 16.753 7.878 1.00 94.62 206 MET A O 1
ATOM 1564 N N . ALA A 1 207 ? -3.305 16.908 7.509 1.00 93.69 207 ALA A N 1
ATOM 1565 C CA . ALA A 1 207 ? -3.248 18.359 7.643 1.00 93.69 207 ALA A CA 1
ATOM 1566 C C . ALA A 1 207 ? -4.082 19.070 6.562 1.00 93.69 207 ALA A C 1
ATOM 1568 O O . ALA A 1 207 ? -4.788 20.026 6.878 1.00 93.69 207 ALA A O 1
ATOM 1569 N N . ALA A 1 208 ? -4.070 18.572 5.318 1.00 92.81 208 ALA A N 1
ATOM 1570 C CA . ALA A 1 208 ? -4.899 19.097 4.230 1.00 92.81 208 ALA A CA 1
ATOM 1571 C C . ALA A 1 208 ? -6.412 18.932 4.489 1.00 92.81 208 ALA A C 1
ATOM 1573 O O . ALA A 1 208 ? -7.209 19.736 4.012 1.00 92.81 208 ALA A O 1
ATOM 1574 N N . GLU A 1 209 ? -6.807 17.934 5.285 1.00 90.06 209 GLU A N 1
ATOM 1575 C CA . GLU A 1 209 ? -8.187 17.735 5.752 1.00 90.06 209 GLU A CA 1
ATOM 1576 C C . GLU A 1 209 ? -8.504 18.483 7.068 1.00 90.06 209 GLU A C 1
ATOM 1578 O O . GLU A 1 209 ? -9.617 18.372 7.584 1.00 90.06 209 GLU A O 1
ATOM 1583 N N . GLY A 1 210 ? -7.549 19.226 7.644 1.00 91.94 210 GLY A N 1
ATOM 1584 C CA . GLY A 1 210 ? -7.712 19.923 8.927 1.00 91.94 210 GLY A CA 1
ATOM 1585 C C . GLY A 1 210 ? -7.718 18.993 10.145 1.00 91.94 210 GLY A C 1
ATOM 1586 O O . GLY A 1 210 ? -8.367 19.284 11.151 1.00 91.94 210 GLY A O 1
ATOM 1587 N N . ARG A 1 211 ? -7.037 17.846 10.061 1.00 91.56 211 ARG A N 1
ATOM 1588 C CA . ARG A 1 211 ? -7.093 16.768 11.057 1.00 91.56 211 ARG A CA 1
ATOM 1589 C C . ARG A 1 211 ? -5.730 16.525 11.682 1.00 91.56 211 ARG A C 1
ATOM 1591 O O . ARG A 1 211 ? -4.698 16.653 11.032 1.00 91.56 211 ARG A O 1
ATOM 1598 N N . THR A 1 212 ? -5.733 16.117 12.948 1.00 93.81 212 THR A N 1
ATOM 1599 C CA . THR A 1 212 ? -4.502 15.807 13.682 1.00 93.81 212 THR A CA 1
ATOM 1600 C C . THR A 1 212 ? -4.256 14.296 13.692 1.00 93.81 212 THR A C 1
ATOM 1602 O O . THR A 1 212 ? -5.031 13.565 14.315 1.00 93.81 212 THR A O 1
ATOM 1605 N N . PRO A 1 213 ? -3.202 13.802 13.025 1.00 95.38 213 PRO A N 1
ATOM 1606 C CA . PRO A 1 213 ? -2.784 12.408 13.106 1.00 95.38 213 PRO A CA 1
ATOM 1607 C C . PRO A 1 213 ? -1.964 12.147 14.379 1.00 95.38 213 PRO A C 1
ATOM 1609 O O . PRO A 1 213 ? -1.302 13.034 14.917 1.00 95.38 213 PRO A O 1
ATOM 1612 N N . LYS A 1 214 ? -1.980 10.904 14.860 1.00 96.00 214 LYS A N 1
ATOM 1613 C CA . LYS A 1 214 ? -1.179 10.428 15.992 1.00 96.00 214 LYS A CA 1
ATOM 1614 C C . LYS A 1 214 ? -0.695 9.008 15.728 1.00 96.00 214 LYS A C 1
ATOM 1616 O O . LYS A 1 214 ? -1.487 8.137 15.389 1.00 96.00 214 LYS A O 1
ATOM 1621 N N . VAL A 1 215 ? 0.584 8.736 15.958 1.00 96.56 215 VAL A N 1
ATOM 1622 C CA . VAL A 1 215 ? 1.105 7.369 15.836 1.00 96.56 215 VAL A CA 1
ATOM 1623 C C . VAL A 1 215 ? 0.596 6.492 16.991 1.00 96.56 215 VAL A C 1
ATOM 1625 O O . VAL A 1 215 ? 0.748 6.844 18.162 1.00 96.56 215 VAL A O 1
ATOM 1628 N N . ASP A 1 216 ? 0.026 5.330 16.668 1.00 95.50 216 ASP A N 1
ATOM 1629 C CA . ASP A 1 216 ? -0.372 4.285 17.617 1.00 95.50 216 ASP A CA 1
ATOM 1630 C C . ASP A 1 216 ? -0.011 2.899 17.067 1.00 95.50 216 ASP A C 1
ATOM 1632 O O . ASP A 1 216 ? -0.604 2.406 16.113 1.00 95.50 216 ASP A O 1
ATOM 1636 N N . LEU A 1 217 ? 0.960 2.242 17.701 1.00 94.62 217 LEU A N 1
ATOM 1637 C CA . LEU A 1 217 ? 1.431 0.911 17.306 1.00 94.62 217 LEU A CA 1
ATOM 1638 C C . LEU A 1 217 ? 0.658 -0.239 17.970 1.00 94.62 217 LEU A C 1
ATOM 1640 O O . LEU A 1 217 ? 1.004 -1.400 17.760 1.00 94.62 217 LEU A O 1
ATOM 1644 N N . LYS A 1 218 ? -0.338 0.051 18.813 1.00 93.25 218 LYS A N 1
ATOM 1645 C CA . LYS A 1 218 ? -1.147 -0.947 19.529 1.00 93.25 218 LYS A CA 1
ATOM 1646 C C . LYS A 1 218 ? -2.534 -1.085 18.911 1.00 93.25 218 LYS A C 1
ATOM 1648 O O . LYS A 1 218 ? -2.968 -2.214 18.684 1.00 93.25 218 LYS A O 1
ATOM 1653 N N . ALA A 1 219 ? -3.200 0.037 18.648 1.00 93.19 219 ALA A N 1
ATOM 1654 C CA . ALA A 1 219 ? -4.559 0.087 18.109 1.00 93.19 219 ALA A CA 1
ATOM 1655 C C . ALA A 1 219 ? -4.727 1.207 17.054 1.00 93.19 219 ALA A C 1
ATOM 1657 O O . ALA A 1 219 ? -5.527 2.127 17.239 1.00 93.19 219 ALA A O 1
ATOM 1658 N N . PRO A 1 220 ? -3.979 1.149 15.936 1.00 95.62 220 PRO A N 1
ATOM 1659 C CA . PRO A 1 220 ? -4.128 2.112 14.851 1.00 95.62 220 PRO A CA 1
ATOM 1660 C C . PRO A 1 220 ? -5.512 2.021 14.200 1.00 95.62 220 PRO A C 1
ATOM 1662 O O . PRO A 1 220 ? -5.982 0.932 13.860 1.00 95.62 220 PRO A O 1
ATOM 1665 N N . GLN A 1 221 ? -6.133 3.173 13.956 1.00 95.25 221 GLN A N 1
ATOM 1666 C CA . GLN A 1 221 ? -7.341 3.276 13.140 1.00 95.25 221 GLN A CA 1
ATOM 1667 C C . GLN A 1 221 ? -7.033 3.150 11.640 1.00 95.25 221 GLN A C 1
ATOM 1669 O O . GLN A 1 221 ? -7.870 2.664 10.876 1.00 95.25 221 GLN A O 1
ATOM 1674 N N . VAL A 1 222 ? -5.833 3.575 11.229 1.00 95.75 222 VAL A N 1
ATOM 1675 C CA . VAL A 1 222 ? -5.346 3.515 9.845 1.00 95.75 222 VAL A CA 1
ATOM 1676 C C . VAL A 1 222 ? -3.967 2.856 9.787 1.00 95.75 222 VAL A C 1
ATOM 1678 O O . VAL A 1 222 ? -3.060 3.202 10.541 1.00 95.75 222 VAL A O 1
ATOM 1681 N N . GLY A 1 223 ? -3.786 1.909 8.870 1.00 96.38 223 GLY A N 1
ATOM 1682 C CA . GLY A 1 223 ? -2.482 1.338 8.542 1.00 96.38 223 GLY A CA 1
ATOM 1683 C C . GLY A 1 223 ? -1.952 1.899 7.229 1.00 96.38 223 GLY A C 1
ATOM 1684 O O . GLY A 1 223 ? -2.622 1.781 6.206 1.00 96.38 223 GLY A O 1
ATOM 1685 N N . VAL A 1 224 ? -0.740 2.454 7.246 1.00 97.12 224 VAL A N 1
ATOM 1686 C CA . VAL A 1 224 ? 0.009 2.867 6.052 1.00 97.12 224 VAL A CA 1
ATOM 1687 C C . VAL A 1 224 ? 1.118 1.845 5.823 1.00 97.12 224 VAL A C 1
ATOM 1689 O O . VAL A 1 224 ? 2.062 1.735 6.604 1.00 97.12 224 VAL A O 1
ATOM 1692 N N . LEU A 1 225 ? 0.979 1.039 4.778 1.00 95.75 225 LEU A N 1
ATOM 1693 C CA . LEU A 1 225 ? 1.865 -0.078 4.478 1.00 95.75 225 LEU A CA 1
ATOM 1694 C C . LEU A 1 225 ? 2.621 0.178 3.179 1.00 95.75 225 LEU A C 1
ATOM 1696 O O . LEU A 1 225 ? 2.048 0.613 2.184 1.00 95.75 225 LEU A O 1
ATOM 1700 N N . ALA A 1 226 ? 3.902 -0.157 3.186 1.00 95.06 226 ALA A N 1
ATOM 1701 C CA . ALA A 1 226 ? 4.778 -0.057 2.035 1.00 95.06 226 ALA A CA 1
ATOM 1702 C C . ALA A 1 226 ? 5.560 -1.352 1.838 1.00 95.06 226 ALA A C 1
ATOM 1704 O O . ALA A 1 226 ? 6.071 -1.946 2.795 1.00 95.06 226 ALA A O 1
ATOM 1705 N N . GLU A 1 227 ? 5.696 -1.774 0.589 1.00 94.69 227 GLU A N 1
ATOM 1706 C CA . GLU A 1 227 ? 6.474 -2.949 0.229 1.00 94.69 227 GLU A CA 1
ATOM 1707 C C . GLU A 1 227 ? 7.435 -2.661 -0.917 1.00 94.69 227 GLU A C 1
ATOM 1709 O O . GLU A 1 227 ? 7.013 -2.239 -1.990 1.00 94.69 227 GLU A O 1
ATOM 1714 N N . ALA A 1 228 ? 8.727 -2.921 -0.703 1.00 93.62 228 ALA A N 1
ATOM 1715 C CA . ALA A 1 228 ? 9.727 -2.760 -1.749 1.00 93.62 228 ALA A CA 1
ATOM 1716 C C . ALA A 1 228 ? 9.590 -3.850 -2.817 1.00 93.62 228 ALA A C 1
ATOM 1718 O O . ALA A 1 228 ? 9.506 -5.044 -2.506 1.00 93.62 228 ALA A O 1
ATOM 1719 N N . LEU A 1 229 ? 9.634 -3.425 -4.075 1.00 91.44 229 LEU A N 1
ATOM 1720 C CA . LEU A 1 229 ? 9.526 -4.256 -5.263 1.00 91.44 229 LEU A CA 1
ATOM 1721 C C . LEU A 1 229 ? 10.795 -4.076 -6.117 1.00 91.44 229 LEU A C 1
ATOM 1723 O O . LEU A 1 229 ? 10.875 -3.115 -6.887 1.00 91.44 229 LEU A O 1
ATOM 1727 N N . PRO A 1 230 ? 11.801 -4.961 -5.984 1.00 89.75 230 PRO A N 1
ATOM 1728 C CA . PRO A 1 230 ? 12.955 -4.961 -6.876 1.00 89.75 230 PRO A CA 1
ATOM 1729 C C . PRO A 1 230 ? 12.537 -5.540 -8.234 1.00 89.75 230 PRO A C 1
ATOM 1731 O O . PRO A 1 230 ? 12.315 -6.745 -8.359 1.00 89.75 230 PRO A O 1
ATOM 1734 N N . ILE A 1 231 ? 12.387 -4.686 -9.247 1.00 86.81 231 ILE A N 1
ATOM 1735 C CA . ILE A 1 231 ? 11.904 -5.065 -10.583 1.00 86.81 231 ILE A CA 1
ATOM 1736 C C . ILE A 1 231 ? 12.855 -4.493 -11.630 1.00 86.81 231 ILE A C 1
ATOM 1738 O O . ILE A 1 231 ? 13.142 -3.299 -11.631 1.00 86.81 231 ILE A O 1
ATOM 1742 N N . ALA A 1 232 ? 13.359 -5.361 -12.513 1.00 84.69 232 ALA A N 1
ATOM 1743 C CA . ALA A 1 232 ? 14.278 -4.999 -13.598 1.00 84.69 232 ALA A CA 1
ATOM 1744 C C . ALA A 1 232 ? 15.502 -4.170 -13.137 1.00 84.69 232 ALA A C 1
ATOM 1746 O O . ALA A 1 232 ? 15.878 -3.192 -13.775 1.00 84.69 232 ALA A O 1
ATOM 1747 N N . GLY A 1 233 ? 16.100 -4.531 -11.994 1.00 84.25 233 GLY A N 1
ATOM 1748 C CA . GLY A 1 233 ? 17.263 -3.828 -11.429 1.00 84.25 233 GLY A CA 1
ATOM 1749 C C . GLY A 1 233 ? 16.948 -2.469 -10.790 1.00 84.25 233 GLY A C 1
ATOM 1750 O O . GLY A 1 233 ? 17.861 -1.756 -10.385 1.00 84.25 233 GLY A O 1
ATOM 1751 N N . ARG A 1 234 ? 15.667 -2.106 -10.680 1.00 87.00 234 ARG A N 1
ATOM 1752 C CA . ARG A 1 234 ? 15.191 -0.852 -10.091 1.00 87.00 234 ARG A CA 1
ATOM 1753 C C . ARG A 1 234 ? 14.371 -1.138 -8.839 1.00 87.00 234 ARG A C 1
ATOM 1755 O O . ARG A 1 234 ? 13.765 -2.201 -8.706 1.00 87.00 234 ARG A O 1
ATOM 1762 N N . SER A 1 235 ? 14.351 -0.176 -7.925 1.00 90.69 235 SER A N 1
ATOM 1763 C CA . SER A 1 235 ? 13.636 -0.288 -6.654 1.00 90.69 235 SER A CA 1
ATOM 1764 C C . SER A 1 235 ? 12.354 0.534 -6.697 1.00 90.69 235 SER A C 1
ATOM 1766 O O . SER A 1 235 ? 12.398 1.765 -6.719 1.00 90.69 235 SER A O 1
ATOM 1768 N N . PHE A 1 236 ? 11.215 -0.153 -6.673 1.00 94.06 236 PHE A N 1
ATOM 1769 C CA . PHE A 1 236 ? 9.891 0.452 -6.549 1.00 94.06 236 PHE A CA 1
ATOM 1770 C C . PHE A 1 236 ? 9.292 0.182 -5.172 1.00 94.06 236 PHE A C 1
ATOM 1772 O O . PHE A 1 236 ? 9.793 -0.641 -4.402 1.00 94.06 236 PHE A O 1
ATOM 1779 N N . CYS A 1 237 ? 8.200 0.866 -4.870 1.00 95.25 237 CYS A N 1
ATOM 1780 C CA . CYS A 1 237 ? 7.399 0.663 -3.680 1.00 95.25 237 CYS A CA 1
ATOM 1781 C C . CYS A 1 237 ? 5.937 0.457 -4.073 1.00 95.25 237 CYS A C 1
ATOM 1783 O O . CYS A 1 237 ? 5.400 1.239 -4.853 1.00 95.25 237 CYS A O 1
ATOM 1785 N N . ALA A 1 238 ? 5.296 -0.568 -3.517 1.00 96.19 238 ALA A N 1
ATOM 1786 C CA . ALA A 1 238 ? 3.844 -0.693 -3.477 1.00 96.19 238 ALA A CA 1
ATOM 1787 C C . ALA A 1 238 ? 3.323 -0.091 -2.174 1.00 96.19 238 ALA A C 1
ATOM 1789 O O . ALA A 1 238 ? 3.727 -0.520 -1.091 1.00 96.19 238 ALA A O 1
ATOM 1790 N N . ILE A 1 239 ? 2.415 0.874 -2.286 1.00 96.62 239 ILE A N 1
ATOM 1791 C CA . ILE A 1 239 ? 1.839 1.607 -1.163 1.00 96.62 239 ILE A CA 1
ATOM 1792 C C . ILE A 1 239 ? 0.384 1.183 -0.982 1.00 96.62 239 ILE A C 1
ATOM 1794 O O . ILE A 1 239 ? -0.375 1.025 -1.938 1.00 96.62 239 ILE A O 1
ATOM 1798 N N . CYS A 1 240 ? 0.002 0.992 0.270 1.00 95.38 240 CYS A N 1
ATOM 1799 C CA . CYS A 1 240 ? -1.299 0.515 0.690 1.00 95.38 240 CYS A CA 1
ATOM 1800 C C . CYS A 1 240 ? -1.764 1.334 1.899 1.00 95.38 240 CYS A C 1
ATOM 1802 O O . CYS A 1 240 ? -0.986 1.562 2.827 1.00 95.38 240 CYS A O 1
ATOM 1804 N N . ILE A 1 241 ? -3.028 1.758 1.902 1.00 95.31 241 ILE A N 1
ATOM 1805 C CA . ILE A 1 241 ? -3.648 2.436 3.040 1.00 95.31 241 ILE A CA 1
ATOM 1806 C C . ILE A 1 241 ? -4.922 1.699 3.428 1.00 95.31 241 ILE A C 1
ATOM 1808 O O . ILE A 1 241 ? -5.761 1.429 2.573 1.00 95.31 241 ILE A O 1
ATOM 1812 N N . LEU A 1 242 ? -5.042 1.311 4.697 1.00 95.31 242 LEU A N 1
ATOM 1813 C CA . LEU A 1 242 ? -6.071 0.376 5.152 1.00 95.31 242 LEU A CA 1
ATOM 1814 C C . LEU A 1 242 ? -6.770 0.836 6.430 1.00 95.31 242 LEU A C 1
ATOM 1816 O O . LEU A 1 242 ? -6.117 1.397 7.312 1.00 95.31 242 LEU A O 1
ATOM 1820 N N . PRO A 1 243 ? -8.068 0.526 6.582 1.00 94.56 243 PRO A N 1
ATOM 1821 C CA . PRO A 1 243 ? -8.782 0.698 7.839 1.00 94.56 243 PRO A CA 1
ATOM 1822 C C . PRO A 1 243 ? -8.403 -0.382 8.871 1.00 94.56 243 PRO A C 1
ATOM 1824 O O . PRO A 1 243 ? -7.906 -1.461 8.529 1.00 94.56 243 PRO A O 1
ATOM 1827 N N . ALA A 1 244 ? -8.691 -0.106 10.146 1.00 93.06 244 ALA A N 1
ATOM 1828 C CA . ALA A 1 244 ? -8.409 -0.984 11.288 1.00 93.06 244 ALA A CA 1
ATOM 1829 C C . ALA A 1 244 ? -8.923 -2.429 11.132 1.00 93.06 244 ALA A C 1
ATOM 1831 O O . ALA A 1 244 ? -8.278 -3.389 11.559 1.00 93.06 244 ALA A O 1
ATOM 1832 N N . ASP A 1 245 ? -10.082 -2.619 10.500 1.00 91.75 245 ASP A N 1
ATOM 1833 C CA . ASP A 1 245 ? -10.685 -3.937 10.303 1.00 91.75 245 ASP A CA 1
ATOM 1834 C C . ASP A 1 245 ? -9.938 -4.799 9.273 1.00 91.75 245 ASP A C 1
ATOM 1836 O O . ASP A 1 245 ? -10.154 -6.012 9.250 1.00 91.75 245 ASP A O 1
ATOM 1840 N N . MET A 1 246 ? -9.005 -4.229 8.506 1.00 92.50 246 MET A N 1
ATOM 1841 C CA . MET A 1 246 ? -8.200 -4.929 7.497 1.00 92.50 246 MET A CA 1
ATOM 1842 C C . MET A 1 246 ? -6.740 -5.162 7.902 1.00 92.50 246 MET A C 1
ATOM 1844 O O . MET A 1 246 ? -6.009 -5.835 7.172 1.00 92.50 246 MET A O 1
ATOM 1848 N N . ILE A 1 247 ? -6.307 -4.658 9.060 1.00 92.81 247 ILE A N 1
ATOM 1849 C CA . ILE A 1 247 ? -4.917 -4.767 9.524 1.00 92.81 247 ILE A CA 1
ATOM 1850 C C . ILE A 1 247 ? -4.774 -5.679 10.746 1.00 92.81 247 ILE A C 1
ATOM 1852 O O . ILE A 1 247 ? -5.643 -5.754 11.613 1.00 92.81 247 ILE A O 1
ATOM 1856 N N . ALA A 1 248 ? -3.652 -6.387 10.813 1.00 89.75 248 ALA A N 1
ATOM 1857 C CA . ALA A 1 248 ? -3.183 -7.119 11.980 1.00 89.75 248 ALA A CA 1
ATOM 1858 C C . ALA A 1 248 ? -1.920 -6.431 12.508 1.00 89.75 248 ALA A C 1
ATOM 1860 O O . ALA A 1 248 ? -0.993 -6.166 11.749 1.00 89.75 248 ALA A O 1
ATOM 1861 N N . VAL A 1 249 ? -1.891 -6.118 13.804 1.00 87.75 249 VAL A N 1
ATOM 1862 C CA . VAL A 1 249 ? -0.839 -5.278 14.412 1.00 87.75 249 VAL A CA 1
ATOM 1863 C C . VAL A 1 249 ? 0.300 -6.114 15.008 1.00 87.75 249 VAL A C 1
ATOM 1865 O O . VAL A 1 249 ? 1.447 -5.676 15.045 1.00 87.75 249 VAL A O 1
ATOM 1868 N N . LYS A 1 250 ? 0.004 -7.340 15.458 1.00 81.44 250 LYS A N 1
ATOM 1869 C CA . LYS A 1 250 ? 0.963 -8.238 16.117 1.00 81.44 250 LYS A CA 1
ATOM 1870 C C . LYS A 1 250 ? 1.248 -9.474 15.253 1.00 81.44 250 LYS A C 1
ATOM 1872 O O . LYS A 1 250 ? 0.303 -10.026 14.695 1.00 81.44 250 LYS A O 1
ATOM 1877 N N . PRO A 1 251 ? 2.509 -9.944 15.168 1.00 78.81 251 PRO A N 1
ATOM 1878 C CA . PRO A 1 251 ? 3.731 -9.349 15.732 1.00 78.81 251 PRO A CA 1
ATOM 1879 C C . PRO A 1 251 ? 4.246 -8.131 14.942 1.00 78.81 251 PRO A C 1
ATOM 1881 O O . PRO A 1 251 ? 5.146 -7.436 15.402 1.00 78.81 251 PRO A O 1
ATOM 1884 N N . ARG A 1 252 ? 3.707 -7.887 13.742 1.00 82.44 252 ARG A N 1
ATOM 1885 C CA . ARG A 1 252 ? 4.062 -6.773 12.856 1.00 82.44 252 ARG A CA 1
ATOM 1886 C C . ARG A 1 252 ? 2.798 -6.267 12.162 1.00 82.44 252 ARG A C 1
ATOM 1888 O O . ARG A 1 252 ? 1.901 -7.068 11.893 1.00 82.44 252 ARG A O 1
ATOM 1895 N N . LEU A 1 253 ? 2.769 -4.977 11.819 1.00 85.75 253 LEU A N 1
ATOM 1896 C CA . LEU A 1 253 ? 1.683 -4.388 11.035 1.00 85.75 253 LEU A CA 1
ATOM 1897 C C . LEU A 1 253 ? 1.613 -5.057 9.653 1.00 85.75 253 LEU A C 1
ATOM 1899 O O . LEU A 1 253 ? 2.550 -4.969 8.859 1.00 85.75 253 LEU A O 1
ATOM 1903 N N . THR A 1 254 ? 0.517 -5.759 9.384 1.00 87.31 254 THR A N 1
ATOM 1904 C CA . THR A 1 254 ? 0.294 -6.551 8.169 1.00 87.31 254 THR A CA 1
ATOM 1905 C C . THR A 1 254 ? -1.166 -6.477 7.734 1.00 87.31 254 THR A C 1
ATOM 1907 O O . THR A 1 254 ? -2.046 -6.153 8.527 1.00 87.31 254 THR A O 1
ATOM 1910 N N . VAL A 1 255 ? -1.437 -6.787 6.466 1.00 87.81 255 VAL A N 1
ATOM 1911 C CA . VAL A 1 255 ? -2.808 -7.005 5.983 1.00 87.81 255 VAL A CA 1
ATOM 1912 C C . VAL A 1 255 ? -3.327 -8.314 6.575 1.00 87.81 255 VAL A C 1
ATOM 1914 O O . VAL A 1 255 ? -2.598 -9.310 6.580 1.00 87.81 255 VAL A O 1
ATOM 1917 N N . LYS A 1 256 ? -4.572 -8.334 7.062 1.00 86.88 256 LYS A N 1
ATOM 1918 C CA . LYS A 1 256 ? -5.209 -9.575 7.523 1.00 86.88 256 LYS A CA 1
ATOM 1919 C C . LYS A 1 256 ? -5.224 -10.616 6.400 1.00 86.88 256 LYS A C 1
ATOM 1921 O O . LYS A 1 256 ? -5.497 -10.303 5.243 1.00 86.88 256 LYS A O 1
ATOM 1926 N N . GLY A 1 257 ? -4.910 -11.859 6.757 1.00 79.31 257 GLY A N 1
ATOM 1927 C CA . GLY A 1 257 ? -4.860 -12.966 5.806 1.00 79.31 257 GLY A CA 1
ATOM 1928 C C . GLY A 1 257 ? -6.233 -13.298 5.215 1.00 79.31 257 GLY A C 1
ATOM 1929 O O . GLY A 1 257 ? -7.252 -13.189 5.890 1.00 79.31 257 GLY A O 1
ATOM 1930 N N . LEU A 1 258 ? -6.235 -13.750 3.958 1.00 71.88 258 LEU A N 1
ATOM 1931 C CA . LEU A 1 258 ? -7.422 -14.229 3.230 1.00 71.88 258 LEU A CA 1
ATOM 1932 C C . LEU A 1 258 ? -7.643 -15.746 3.354 1.00 71.88 258 LEU A C 1
ATOM 1934 O O . LEU A 1 258 ? -8.459 -16.333 2.642 1.00 71.88 258 LEU A O 1
ATOM 1938 N N . THR A 1 259 ? -6.893 -16.394 4.239 1.00 63.44 259 THR A N 1
ATOM 1939 C CA . THR A 1 259 ? -6.880 -17.843 4.426 1.00 63.44 259 THR A CA 1
ATOM 1940 C C . THR A 1 259 ? -7.353 -18.192 5.827 1.00 63.44 259 THR A C 1
ATOM 1942 O O . THR A 1 259 ? -6.985 -17.516 6.789 1.00 63.44 259 THR A O 1
ATOM 1945 N N . LYS A 1 260 ? -8.080 -19.305 5.975 1.00 51.56 260 LYS A N 1
ATOM 1946 C CA . LYS A 1 260 ? -8.116 -19.977 7.280 1.00 51.56 260 LYS A CA 1
ATOM 1947 C C . LYS A 1 260 ? -6.693 -20.451 7.618 1.00 51.56 260 LYS A C 1
ATOM 1949 O O . LYS A 1 260 ? -5.976 -20.848 6.693 1.00 51.56 260 LYS A O 1
ATOM 1954 N N . PRO A 1 261 ? -6.264 -20.432 8.892 1.00 47.34 261 PRO A N 1
ATOM 1955 C CA . PRO A 1 261 ? -5.119 -21.235 9.302 1.00 47.34 261 PRO A CA 1
ATOM 1956 C C . PRO A 1 261 ? -5.356 -22.663 8.799 1.00 47.34 261 PRO A C 1
ATOM 1958 O O . PRO A 1 261 ? -6.452 -23.192 8.977 1.00 47.34 261 PRO A O 1
ATOM 1961 N N . ARG A 1 262 ? -4.385 -23.267 8.104 1.00 47.34 262 ARG A N 1
ATOM 1962 C CA . ARG A 1 262 ? -4.449 -24.715 7.887 1.00 47.34 262 ARG A CA 1
ATOM 1963 C C . ARG A 1 262 ? -4.282 -25.330 9.272 1.00 47.34 262 ARG A C 1
ATOM 1965 O O . ARG A 1 262 ? -3.220 -25.143 9.867 1.00 47.34 262 ARG A O 1
ATOM 1972 N N . ASP A 1 263 ? -5.325 -25.977 9.784 1.00 41.78 263 ASP A N 1
ATOM 1973 C CA . ASP A 1 263 ? -5.188 -26.840 10.954 1.00 41.78 263 ASP A CA 1
ATOM 1974 C C . ASP A 1 263 ? -4.079 -27.850 10.620 1.00 41.78 263 ASP A C 1
ATOM 1976 O O . ASP A 1 263 ? -4.116 -28.492 9.564 1.00 41.78 263 ASP A O 1
ATOM 1980 N N . LYS A 1 264 ? -3.019 -27.846 11.432 1.00 34.81 264 LYS A N 1
ATOM 1981 C CA . LYS A 1 264 ? -1.922 -28.810 11.330 1.00 34.81 264 LYS A CA 1
ATOM 1982 C C . LYS A 1 264 ? -2.336 -30.124 11.964 1.00 34.81 264 LYS A C 1
ATOM 1984 O O . LYS A 1 264 ? -2.969 -30.055 13.039 1.00 34.81 264 LYS A O 1
#

Secondary structure (DSSP, 8-state):
-HHHHHHHHHHHHHHHTSPPP--SPPP---S-HHHHHTTTTS----S--TTHHHHHHT---EEEEE--TT-HHHHHHHHHHHS-SS---HHHHHHHHHHHHHTTSSPPPSS-SEEEEESEEEESSHHHHHHHHHHPPPSSPPPS-SSEEEEEEEEPPPPTTS-----------------PPPTT---PPPHH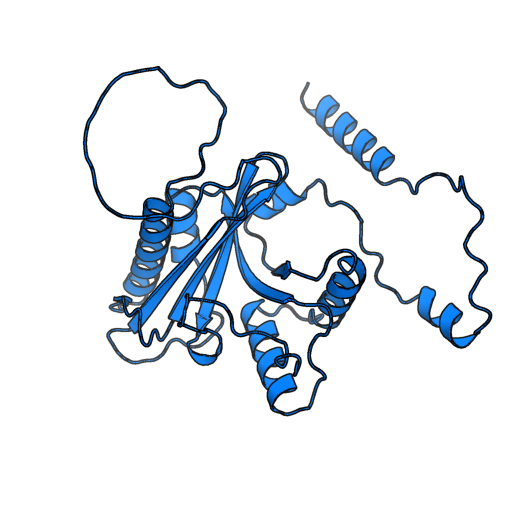HHHHHHHHHHHHHHHHTT--EEE-SSS-SEEEEEEEEEETTEEEEEEEEEEGGGEE-SSS-EEPPSS-----

Foldseek 3Di:
DVVVVVVVVVVVVVVVQDDDPCPDPPDPPDPDPVVVVVVPPQPPDRPDDPCVVVCLAVWDWDKDFDFPPPCVVVQVRVRVVQDDPDDAQQQVSVVVLLVCCVVVVDPFRDGTPDMAGFQTKHFQDLVGLLQDLLPGDDSDDQDPDAAAEEEEEEAEDPDVPDPPPDDDDDDDDDDDDDDDDDPDQPDRDDPVSSRVSNVNSNCNNQVVVVGHYDYDLPQGQKYWYWYWDCDPNGTMIGIHIHGRVQWDRPPHTGGDHSDDPPDD

InterPro domains:
  IPR040183 THUMP domain-containing protein 1-like [PTHR13452] (87-261)

Organism: NCBI:txid41462

Sequence (264 aa):
MTADLEQLKREAEQEMRRDAPELYPRKRPRTDPEAAAHEDTRPKVGRFEYDAPTALEQGTQGFVITCDFRREMSATREAISQAPGRQRSPSHVIRQLLHNIAEQKQRPLMHFQRILPVEATCVLTAPALTAVVAALKFPFQLPKDAPISFAVGYKARLAAGAPAATEQPSAGSHAAADAGPPVGSGCAPERTAVIAALAAGFEQAMAAEGRTPKVDLKAPQVGVLAEALPIAGRSFCAICILPADMIAVKPRLTVKGLTKPRDK

pLDDT: mean 76.64, std 21.08, range [25.45, 98.19]

Radius of gyration: 21.89 Å; chains: 1; bounding box: 57×57×54 Å